Protein AF-A0A3M8HIN4-F1 (afdb_monomer_lite)

Organism: NCBI:txid1368476

InterPro domains:
  IPR036514 SGNH hydrolase superfamily [G3DSA:3.40.50.1110] (70-138)
  IPR036514 SGNH hydrolase superfamily [G3DSA:3.40.50.1110] (205-342)

Radius of gyration: 33.62 Å; chains: 1; bounding box: 57×133×56 Å

pLDDT: mean 93.71, std 9.11, range [48.81, 98.88]

Foldseek 3Di:
DDDPPVVVVVVVVVVVVVVVVVVVVVVVVVVVVVVVVVVVVVVVVVVLVVVLVVLVVVLVVCCQQQQVAEEEFEEVLLVFPQAPPFFLLVLLLVCCVVQFNNNHYRHRLYYYLWALLQSLCLLPLQHKWWAKDKQAQDQDKDWIDIAGLVGFRGDAPPGHHSWAPQKDWPNFTWDKDWDDDPDDDIIIITGTPDGDHMGIHHGGTGIGTRSNPVCLEHAYEYEHAPNHRDDDLVVSLSSVCSSQVPDRDDPGYAYEDAQADFCVVCVVSVVVQCVSNPLRYDDLLQCQLPCLCVLLVHDADPQSVVCSVRSHHRCVQASDNGGGYSSVSSSSSVVVNVSCVVVCSRVVSSVSVVVSVVD

Structure (mmCIF, N/CA/C/O backbone):
data_AF-A0A3M8HIN4-F1
#
_entry.id   AF-A0A3M8HIN4-F1
#
loop_
_atom_site.group_PDB
_atom_site.id
_atom_site.type_symbol
_atom_site.label_atom_id
_atom_site.label_alt_id
_atom_site.label_comp_id
_atom_site.label_asym_id
_atom_site.label_entity_id
_atom_site.label_seq_id
_atom_site.pdbx_PDB_ins_code
_atom_site.Cartn_x
_atom_site.Cartn_y
_atom_site.Cartn_z
_atom_site.occupancy
_atom_site.B_iso_or_equiv
_atom_site.auth_seq_id
_atom_site.auth_comp_id
_atom_site.auth_asym_id
_atom_site.auth_atom_id
_atom_site.pdbx_PDB_model_num
ATOM 1 N N . MET A 1 1 ? 27.580 -110.211 1.221 1.00 48.81 1 MET A N 1
ATOM 2 C CA . MET A 1 1 ? 27.539 -109.046 2.135 1.00 48.81 1 MET A CA 1
ATOM 3 C C . MET A 1 1 ? 26.202 -108.323 1.992 1.00 48.81 1 MET A C 1
ATOM 5 O O . MET A 1 1 ? 26.030 -107.497 1.110 1.00 48.81 1 MET A O 1
ATOM 9 N N . LYS A 1 2 ? 25.223 -108.702 2.824 1.00 54.78 2 LYS A N 1
ATOM 10 C CA . LYS A 1 2 ? 24.000 -107.922 3.078 1.00 54.78 2 LYS A CA 1
ATOM 11 C C . LYS A 1 2 ? 24.405 -106.609 3.761 1.00 54.78 2 LYS A C 1
ATOM 13 O O . LYS A 1 2 ? 25.239 -106.708 4.659 1.00 54.78 2 LYS A O 1
ATOM 18 N N . LYS A 1 3 ? 23.804 -105.464 3.381 1.00 50.28 3 LYS A N 1
ATOM 19 C CA . LYS A 1 3 ? 23.378 -104.353 4.286 1.00 50.28 3 LYS A CA 1
ATOM 20 C C . LYS A 1 3 ? 23.016 -102.997 3.630 1.00 50.28 3 LYS A C 1
ATOM 22 O O . LYS A 1 3 ? 22.748 -102.073 4.382 1.00 50.28 3 LYS A O 1
ATOM 27 N N . TYR A 1 4 ? 22.921 -102.836 2.302 1.00 52.97 4 TYR A N 1
ATOM 28 C CA . TYR A 1 4 ? 22.731 -101.481 1.730 1.00 52.97 4 TYR A CA 1
ATOM 29 C C . TYR A 1 4 ? 21.365 -101.072 1.115 1.00 52.97 4 TYR A C 1
ATOM 31 O O . TYR A 1 4 ? 21.119 -99.871 1.121 1.00 52.97 4 TYR A O 1
ATOM 39 N N . PRO A 1 5 ? 20.415 -101.926 0.662 1.00 57.03 5 PRO A N 1
ATOM 40 C CA . PRO A 1 5 ? 19.193 -101.408 0.010 1.00 57.03 5 PRO A CA 1
ATOM 41 C C . PRO A 1 5 ? 18.239 -100.698 0.987 1.00 57.03 5 PRO A C 1
ATOM 43 O O . PRO A 1 5 ? 17.672 -99.659 0.663 1.00 57.03 5 PRO A O 1
ATOM 46 N N . PHE A 1 6 ? 18.132 -101.200 2.222 1.00 59.81 6 PHE A N 1
ATOM 47 C CA . PHE A 1 6 ? 17.375 -100.547 3.297 1.00 59.81 6 PHE A CA 1
ATOM 48 C C . PHE A 1 6 ? 18.057 -99.255 3.779 1.00 59.81 6 PHE A C 1
ATOM 50 O O . PHE A 1 6 ? 17.391 -98.325 4.224 1.00 59.81 6 PHE A O 1
ATOM 57 N N . LEU A 1 7 ? 19.389 -99.182 3.671 1.00 62.88 7 LEU A N 1
ATOM 58 C CA . LEU A 1 7 ? 20.159 -97.985 4.004 1.00 62.88 7 LEU A CA 1
ATOM 59 C C . LEU A 1 7 ? 19.916 -96.880 2.965 1.00 62.88 7 LEU A C 1
ATOM 61 O O . LEU A 1 7 ? 19.680 -95.741 3.343 1.00 62.88 7 LEU A O 1
ATOM 65 N N . VAL A 1 8 ? 19.904 -97.230 1.672 1.00 71.06 8 VAL A N 1
ATOM 66 C CA . VAL A 1 8 ? 19.649 -96.296 0.561 1.00 71.06 8 VAL A CA 1
ATOM 67 C C . VAL A 1 8 ? 18.217 -95.754 0.600 1.00 71.06 8 VAL A C 1
ATOM 69 O O . VAL A 1 8 ? 18.029 -94.551 0.455 1.00 71.06 8 VAL A O 1
ATOM 72 N N . LEU A 1 9 ? 17.211 -96.598 0.863 1.00 72.25 9 LEU A N 1
ATOM 73 C CA . LEU A 1 9 ? 15.818 -96.148 0.987 1.00 72.25 9 LEU A CA 1
ATOM 74 C C . LEU A 1 9 ? 15.610 -95.223 2.197 1.00 72.25 9 LEU A C 1
ATOM 76 O O . LEU A 1 9 ? 14.963 -94.189 2.067 1.00 72.25 9 LEU A O 1
ATOM 80 N N . ASN A 1 10 ? 16.199 -95.546 3.354 1.00 76.88 10 ASN A N 1
ATOM 81 C CA . ASN A 1 10 ? 16.160 -94.653 4.516 1.00 76.88 10 ASN A CA 1
ATOM 82 C C . ASN A 1 10 ? 16.888 -93.330 4.247 1.00 76.88 10 ASN A C 1
ATOM 84 O O . ASN A 1 10 ? 16.420 -92.288 4.692 1.00 76.88 10 ASN A O 1
ATOM 88 N N . LEU A 1 11 ? 17.987 -93.349 3.485 1.00 78.19 11 LEU A N 1
ATOM 89 C CA . LEU A 1 11 ? 18.690 -92.133 3.073 1.00 78.19 11 LEU A CA 1
ATOM 90 C C . LEU A 1 11 ? 17.819 -91.265 2.147 1.00 78.19 11 LEU A C 1
ATOM 92 O O . LEU A 1 11 ? 17.792 -90.046 2.294 1.00 78.19 11 LEU A O 1
ATOM 96 N N . LEU A 1 12 ? 17.072 -91.881 1.225 1.00 79.00 12 LEU A N 1
ATOM 97 C CA . LEU A 1 12 ? 16.141 -91.190 0.323 1.00 79.00 12 LEU A CA 1
ATOM 98 C C . LEU A 1 12 ? 14.942 -90.586 1.068 1.00 79.00 12 LEU A C 1
ATOM 100 O O . LEU A 1 12 ? 14.550 -89.455 0.798 1.00 79.00 12 LEU A O 1
ATOM 104 N N . ILE A 1 13 ? 14.385 -91.302 2.044 1.00 82.31 13 ILE A N 1
ATOM 105 C CA . ILE A 1 13 ? 13.302 -90.772 2.885 1.00 82.31 13 ILE A CA 1
ATOM 106 C C . ILE A 1 13 ? 13.826 -89.635 3.767 1.00 82.31 13 ILE A C 1
ATOM 108 O O . ILE A 1 13 ? 13.195 -88.586 3.851 1.00 82.31 13 ILE A O 1
ATOM 112 N N . LEU A 1 14 ? 15.003 -89.804 4.377 1.00 83.00 14 LEU A N 1
ATOM 113 C CA . LEU A 1 14 ? 15.617 -88.775 5.213 1.00 83.00 14 LEU A CA 1
ATOM 114 C C . LEU A 1 14 ? 15.919 -87.506 4.410 1.00 83.00 14 LEU A C 1
ATOM 116 O O . LEU A 1 14 ? 15.653 -86.411 4.890 1.00 83.00 14 LEU A O 1
ATOM 120 N N . THR A 1 15 ? 16.431 -87.647 3.185 1.00 82.75 15 THR A N 1
ATOM 121 C CA . THR A 1 15 ? 16.686 -86.507 2.291 1.00 82.75 15 THR A CA 1
ATOM 122 C C . THR A 1 15 ? 15.395 -85.815 1.865 1.00 82.75 15 THR A C 1
ATOM 124 O O . THR A 1 15 ? 15.347 -84.590 1.907 1.00 82.75 15 THR A O 1
ATOM 127 N N . LEU A 1 16 ? 14.328 -86.556 1.546 1.00 84.44 16 LEU A N 1
ATOM 128 C CA . LEU A 1 16 ? 13.020 -85.972 1.232 1.00 84.44 16 LEU A CA 1
ATOM 129 C C . LEU A 1 16 ? 12.435 -85.190 2.419 1.00 84.44 16 LEU A C 1
ATOM 131 O O . LEU A 1 16 ? 11.988 -84.059 2.247 1.00 84.44 16 LEU A O 1
ATOM 135 N N . VAL A 1 17 ? 12.487 -85.763 3.626 1.00 84.81 17 VAL A N 1
ATOM 136 C CA . VAL A 1 17 ? 12.064 -85.079 4.859 1.00 84.81 17 VAL A CA 1
ATOM 137 C C . VAL A 1 17 ? 12.906 -83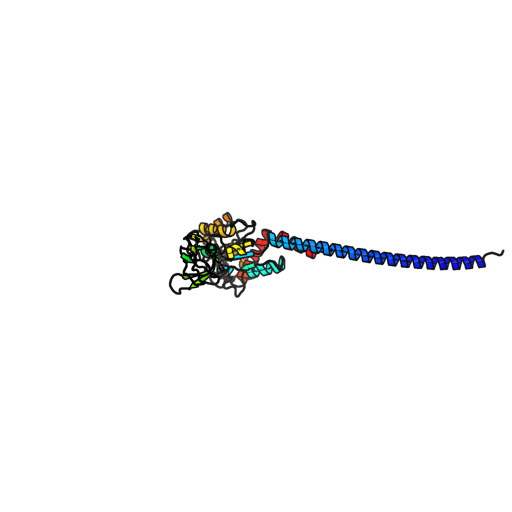.822 5.092 1.00 84.81 17 VAL A C 1
ATOM 139 O O . VAL A 1 17 ? 12.356 -82.777 5.431 1.00 84.81 17 VAL A O 1
ATOM 142 N N . LEU A 1 18 ? 14.220 -83.884 4.848 1.00 86.75 18 LEU A N 1
ATOM 143 C CA . LEU A 1 18 ? 15.104 -82.723 4.963 1.00 86.75 18 LEU A CA 1
ATOM 144 C C . LEU A 1 18 ? 14.703 -81.604 3.993 1.00 86.75 18 LEU A C 1
ATOM 146 O O . LEU A 1 18 ? 14.665 -80.445 4.386 1.00 86.75 18 LEU A O 1
ATOM 150 N N . VAL A 1 19 ? 14.387 -81.943 2.740 1.00 84.62 19 VAL A N 1
ATOM 151 C CA . VAL A 1 19 ? 13.970 -80.973 1.716 1.00 84.62 19 VAL A CA 1
ATOM 152 C C . VAL A 1 19 ? 12.656 -80.290 2.101 1.00 84.62 19 VAL A C 1
ATOM 154 O O . VAL A 1 19 ? 12.559 -79.072 1.971 1.00 84.62 19 VAL A O 1
ATOM 157 N N . ILE A 1 20 ? 11.677 -81.037 2.623 1.00 85.31 20 ILE A N 1
ATOM 158 C CA . ILE A 1 20 ? 10.400 -80.472 3.091 1.00 85.31 20 ILE A CA 1
ATOM 159 C C . ILE A 1 20 ? 10.636 -79.516 4.267 1.00 85.31 20 ILE A C 1
ATOM 161 O O . ILE A 1 20 ? 10.192 -78.372 4.214 1.00 85.31 20 ILE A O 1
ATOM 165 N N . LEU A 1 21 ? 11.408 -79.935 5.277 1.00 84.50 21 LEU A N 1
ATOM 166 C CA . LEU A 1 21 ? 11.734 -79.091 6.434 1.00 84.50 21 LEU A CA 1
ATOM 167 C C . LEU A 1 21 ? 12.506 -77.823 6.033 1.00 84.50 21 LEU A C 1
ATOM 169 O O . LEU A 1 21 ? 12.277 -76.753 6.595 1.00 84.50 21 LEU A O 1
ATOM 173 N N . LEU A 1 22 ? 13.412 -77.920 5.054 1.00 83.81 22 LEU A N 1
ATOM 174 C CA . LEU A 1 22 ? 14.125 -76.763 4.508 1.00 83.81 22 LEU A CA 1
ATOM 175 C C . LEU A 1 22 ? 13.186 -75.825 3.734 1.00 83.81 22 LEU A C 1
ATOM 177 O O . LEU A 1 22 ? 13.317 -74.610 3.870 1.00 83.81 22 LEU A O 1
ATOM 181 N N . GLY A 1 23 ? 12.232 -76.368 2.971 1.00 82.25 23 GLY A N 1
ATOM 182 C CA . GLY A 1 23 ? 11.217 -75.600 2.246 1.00 82.25 23 GLY A CA 1
ATOM 183 C C . GLY A 1 23 ? 10.249 -74.854 3.170 1.00 82.25 23 GLY A C 1
ATOM 184 O O . GLY A 1 23 ? 10.022 -73.662 2.979 1.00 82.25 23 GLY A O 1
ATOM 185 N N . GLU A 1 24 ? 9.740 -75.512 4.215 1.00 84.75 24 GLU A N 1
ATOM 186 C CA . GLU A 1 24 ? 8.881 -74.885 5.233 1.00 84.75 24 GLU A CA 1
ATOM 187 C C . GLU A 1 24 ? 9.628 -73.794 6.014 1.00 84.75 24 GLU A C 1
ATOM 189 O O . GLU A 1 24 ? 9.100 -72.702 6.233 1.00 84.75 24 GLU A O 1
ATOM 194 N N . ASN A 1 25 ? 10.887 -74.048 6.390 1.00 86.44 25 ASN A N 1
ATOM 195 C CA . ASN A 1 25 ? 11.736 -73.058 7.056 1.00 86.44 25 ASN A CA 1
ATOM 196 C C . ASN A 1 25 ? 12.038 -71.859 6.138 1.00 86.44 25 ASN A C 1
ATOM 198 O O . ASN A 1 25 ? 12.049 -70.722 6.604 1.00 86.44 25 ASN A O 1
ATOM 202 N N . HIS A 1 26 ? 12.237 -72.084 4.834 1.00 86.00 26 HIS A N 1
ATOM 203 C CA . HIS A 1 26 ? 12.389 -71.006 3.853 1.00 86.00 26 HIS A CA 1
ATOM 204 C C . HIS A 1 26 ? 11.117 -70.157 3.740 1.00 86.00 26 HIS A C 1
ATOM 206 O O . HIS A 1 26 ? 11.194 -68.940 3.877 1.00 86.00 26 HIS A O 1
ATOM 212 N N . GLN A 1 27 ? 9.948 -70.781 3.552 1.00 84.50 27 GLN A N 1
ATOM 213 C CA . GLN A 1 27 ? 8.666 -70.068 3.468 1.00 84.50 27 GLN A CA 1
ATOM 214 C C . GLN A 1 27 ? 8.365 -69.262 4.735 1.00 84.50 27 GLN A C 1
ATOM 216 O O . GLN A 1 27 ? 7.892 -68.130 4.653 1.00 84.50 27 GLN A O 1
ATOM 221 N N . LYS A 1 28 ? 8.668 -69.821 5.914 1.00 88.69 28 LYS A N 1
ATOM 222 C CA . LYS A 1 28 ? 8.515 -69.111 7.186 1.00 88.69 28 LYS A CA 1
ATOM 223 C C . LYS A 1 28 ? 9.408 -67.867 7.250 1.00 88.69 28 LYS A C 1
ATOM 225 O O . LYS A 1 28 ? 8.905 -66.795 7.567 1.00 88.69 28 LYS A O 1
ATOM 230 N N . ARG A 1 29 ? 10.692 -67.991 6.892 1.00 88.12 29 ARG A N 1
ATOM 231 C CA . ARG A 1 29 ? 11.638 -66.858 6.854 1.00 88.12 29 ARG A CA 1
ATOM 232 C C . ARG A 1 29 ? 11.232 -65.785 5.847 1.00 88.12 29 ARG A C 1
ATOM 234 O O . ARG A 1 29 ? 11.382 -64.605 6.126 1.00 88.12 29 ARG A O 1
ATOM 241 N N . GLU A 1 30 ? 10.722 -66.184 4.685 1.00 88.38 30 GLU A N 1
ATOM 242 C CA . GLU A 1 30 ? 10.236 -65.257 3.658 1.00 88.38 30 GLU A CA 1
ATOM 243 C C . GLU A 1 30 ? 9.001 -64.483 4.139 1.00 88.38 30 GLU A C 1
ATOM 245 O O . GLU A 1 30 ? 8.904 -63.273 3.938 1.00 88.38 30 GLU A O 1
ATOM 250 N N . LYS A 1 31 ? 8.081 -65.159 4.837 1.00 88.56 31 LYS A N 1
ATOM 251 C CA . LYS A 1 31 ? 6.924 -64.514 5.461 1.00 88.56 31 LYS A CA 1
ATOM 252 C C . LYS A 1 31 ? 7.341 -63.517 6.548 1.00 88.56 31 LYS A C 1
ATOM 254 O O . LYS A 1 31 ? 6.862 -62.390 6.521 1.00 88.56 31 LYS A O 1
ATOM 259 N N . GLU A 1 32 ? 8.244 -63.910 7.448 1.00 91.25 32 GLU A N 1
ATOM 260 C CA . GLU A 1 32 ? 8.794 -63.030 8.494 1.00 91.25 32 GLU A CA 1
ATOM 261 C C . GLU A 1 32 ? 9.490 -61.801 7.880 1.00 91.25 32 GLU A C 1
ATOM 263 O O . GLU A 1 32 ? 9.202 -60.675 8.271 1.00 91.25 32 GLU A O 1
ATOM 268 N N . ALA A 1 33 ? 10.309 -61.984 6.837 1.00 88.19 33 ALA A N 1
ATOM 269 C CA . ALA A 1 33 ? 10.971 -60.877 6.143 1.00 88.19 33 ALA A CA 1
ATOM 270 C C . ALA A 1 33 ? 9.983 -59.905 5.465 1.00 88.19 33 ALA A C 1
ATOM 272 O O . ALA A 1 33 ? 10.207 -58.693 5.462 1.00 88.19 33 ALA A O 1
ATOM 273 N N . ASN A 1 34 ? 8.884 -60.417 4.901 1.00 90.25 34 ASN A N 1
ATOM 274 C CA . ASN A 1 34 ? 7.829 -59.588 4.312 1.00 90.25 34 ASN A CA 1
ATOM 275 C C . ASN A 1 34 ? 7.029 -58.817 5.378 1.00 90.25 34 ASN A C 1
ATOM 277 O O . ASN A 1 34 ? 6.670 -57.661 5.150 1.00 90.25 34 ASN A O 1
ATOM 281 N N . GLU A 1 35 ? 6.762 -59.431 6.534 1.00 92.06 35 GLU A N 1
ATOM 282 C CA . GLU A 1 35 ? 6.122 -58.768 7.678 1.00 92.06 35 GLU A CA 1
ATOM 283 C C . GLU A 1 35 ? 7.022 -57.662 8.251 1.00 92.06 35 GLU A C 1
ATOM 285 O O . GLU A 1 35 ? 6.560 -56.532 8.421 1.00 92.06 35 GLU A O 1
ATOM 290 N N . ASP A 1 36 ? 8.317 -57.931 8.441 1.00 91.38 36 ASP A N 1
ATOM 291 C CA . ASP A 1 36 ? 9.303 -56.939 8.889 1.00 91.38 36 ASP A CA 1
ATOM 292 C C . ASP A 1 36 ? 9.410 -55.758 7.913 1.00 91.38 36 ASP A C 1
ATOM 294 O O . ASP A 1 36 ? 9.444 -54.593 8.326 1.00 91.38 36 ASP A O 1
ATOM 298 N N . LEU A 1 37 ? 9.406 -56.032 6.602 1.00 92.31 37 LEU A N 1
ATOM 299 C CA . LEU A 1 37 ? 9.400 -54.990 5.577 1.00 92.31 37 LEU A CA 1
ATOM 300 C C . LEU A 1 37 ? 8.140 -54.118 5.678 1.00 92.31 37 LEU A C 1
ATOM 302 O O . LEU A 1 37 ? 8.256 -52.888 5.653 1.00 92.31 37 LEU A O 1
ATOM 306 N N . ALA A 1 38 ? 6.960 -54.729 5.837 1.00 89.00 38 ALA A N 1
ATOM 307 C CA . ALA A 1 38 ? 5.691 -54.018 5.979 1.00 89.00 38 ALA A CA 1
ATOM 308 C C . ALA A 1 38 ? 5.648 -53.152 7.250 1.00 89.00 38 ALA A C 1
ATOM 310 O O . ALA A 1 38 ? 5.253 -51.987 7.185 1.00 89.00 38 ALA A O 1
ATOM 311 N N . VAL A 1 39 ? 6.121 -53.673 8.386 1.00 91.00 39 VAL A N 1
ATOM 312 C CA . VAL A 1 39 ? 6.248 -52.906 9.636 1.00 91.00 39 VAL A CA 1
ATOM 313 C C . VAL A 1 39 ? 7.216 -51.737 9.456 1.00 91.00 39 VAL A C 1
ATOM 315 O O . VAL A 1 39 ? 6.886 -50.613 9.833 1.00 91.00 39 VAL A O 1
ATOM 318 N N . SER A 1 40 ? 8.373 -51.951 8.817 1.00 91.12 40 SER A N 1
ATOM 319 C CA . SER A 1 40 ? 9.339 -50.873 8.557 1.00 91.12 40 SER A CA 1
ATOM 320 C C . SER A 1 40 ? 8.754 -49.762 7.680 1.00 91.12 40 SER A C 1
ATOM 322 O O . SER A 1 40 ? 9.048 -48.587 7.894 1.00 91.12 40 SER A O 1
ATOM 324 N N . TYR A 1 41 ? 7.907 -50.124 6.711 1.00 90.25 41 TYR A N 1
ATOM 325 C CA . TYR A 1 41 ? 7.230 -49.170 5.843 1.00 90.25 41 TYR A CA 1
ATOM 326 C C . TYR A 1 41 ? 6.221 -48.328 6.630 1.00 90.25 41 TYR A C 1
ATOM 328 O O . TYR A 1 41 ? 6.235 -47.106 6.506 1.00 90.25 41 TYR A O 1
ATOM 336 N N . ILE A 1 42 ? 5.412 -48.962 7.487 1.00 90.25 42 ILE A N 1
ATOM 337 C CA . ILE A 1 42 ? 4.428 -48.281 8.344 1.00 90.25 42 ILE A CA 1
ATOM 338 C C . ILE A 1 42 ? 5.113 -47.332 9.337 1.00 90.25 42 ILE A C 1
ATOM 340 O O . ILE A 1 42 ? 4.672 -46.198 9.521 1.00 90.25 42 ILE A O 1
ATOM 344 N N . LEU A 1 43 ? 6.205 -47.766 9.972 1.00 91.19 43 LEU A N 1
ATOM 345 C CA . LEU A 1 43 ? 6.957 -46.916 10.898 1.00 91.19 43 LEU A CA 1
ATOM 346 C C . LEU A 1 43 ? 7.521 -45.686 10.180 1.00 91.19 43 LEU A C 1
ATOM 348 O O . LEU A 1 43 ? 7.285 -44.566 10.624 1.00 91.19 43 LEU A O 1
ATOM 352 N N . LYS A 1 44 ? 8.153 -45.876 9.014 1.00 91.12 44 LYS A N 1
ATOM 353 C CA . LYS A 1 44 ? 8.652 -44.764 8.189 1.00 91.12 44 LYS A CA 1
ATOM 354 C C . LYS A 1 44 ? 7.536 -43.830 7.723 1.00 91.12 44 LYS A C 1
ATOM 356 O O . LYS A 1 44 ? 7.745 -42.620 7.686 1.00 91.12 44 LYS A O 1
ATOM 361 N N . SER A 1 45 ? 6.359 -44.353 7.365 1.00 89.81 45 SER A N 1
ATOM 362 C CA . SER A 1 45 ? 5.223 -43.502 6.992 1.00 89.81 45 SER A CA 1
ATOM 363 C C . SER A 1 45 ? 4.706 -42.689 8.177 1.00 89.81 45 SER A C 1
ATOM 365 O O . SER A 1 45 ? 4.425 -41.507 8.013 1.00 89.81 45 SER A O 1
ATOM 367 N N . ASN A 1 46 ? 4.646 -43.279 9.374 1.00 93.38 46 ASN A N 1
ATOM 368 C CA . ASN A 1 46 ? 4.221 -42.570 10.582 1.00 93.38 46 ASN A CA 1
ATOM 369 C C . ASN A 1 46 ? 5.218 -41.468 10.971 1.00 93.38 46 ASN A C 1
ATOM 371 O O . ASN A 1 46 ? 4.804 -40.347 11.252 1.00 93.38 46 ASN A O 1
ATOM 375 N N . GLU A 1 47 ? 6.523 -41.755 10.915 1.00 93.19 47 GLU A N 1
ATOM 376 C CA . GLU A 1 47 ? 7.582 -40.762 11.149 1.00 93.19 47 GLU A CA 1
ATOM 377 C C . GLU A 1 47 ? 7.498 -39.594 10.151 1.00 93.19 47 GLU A C 1
ATOM 379 O O . GLU A 1 47 ? 7.649 -38.429 10.529 1.00 93.19 47 GLU A O 1
ATOM 384 N N . ARG A 1 48 ? 7.215 -39.892 8.874 1.00 92.00 48 ARG A N 1
ATOM 385 C CA . ARG A 1 48 ? 7.028 -38.883 7.820 1.00 92.00 48 ARG A CA 1
ATOM 386 C C . ARG A 1 48 ? 5.832 -37.973 8.114 1.00 92.00 48 ARG A C 1
ATOM 388 O O . ARG A 1 48 ? 5.966 -36.754 8.018 1.00 92.00 48 ARG A O 1
ATOM 395 N N . GLU A 1 49 ? 4.693 -38.545 8.501 1.00 94.38 49 GLU A N 1
ATOM 396 C CA . GLU A 1 49 ? 3.481 -37.783 8.837 1.00 94.38 49 GLU A CA 1
ATOM 397 C C . GLU A 1 49 ? 3.642 -36.944 10.113 1.00 94.38 49 GLU A C 1
ATOM 399 O O . GLU A 1 49 ? 3.208 -35.788 10.158 1.00 94.38 49 GLU A O 1
ATOM 404 N N . GLU A 1 50 ? 4.324 -37.465 11.136 1.00 95.19 50 GLU A N 1
ATOM 405 C CA . GLU A 1 50 ? 4.626 -36.706 12.354 1.00 95.19 50 GLU A CA 1
ATOM 406 C C . GLU A 1 50 ? 5.538 -35.510 12.046 1.00 95.19 50 GLU A C 1
ATOM 408 O O . GLU A 1 50 ? 5.251 -34.377 12.450 1.00 95.19 50 GLU A O 1
ATOM 413 N N . LYS A 1 51 ? 6.600 -35.735 11.257 1.00 95.44 51 LYS A N 1
ATOM 414 C CA . LYS A 1 51 ? 7.503 -34.668 10.809 1.00 95.44 51 LYS A CA 1
ATOM 415 C C . LYS A 1 51 ? 6.749 -33.604 10.009 1.00 95.44 51 LYS A C 1
ATOM 417 O O . LYS A 1 51 ? 6.914 -32.416 10.284 1.00 95.44 51 LYS A O 1
ATOM 422 N N . LYS A 1 52 ? 5.898 -34.018 9.063 1.00 96.50 52 LYS A N 1
ATOM 423 C CA . LYS A 1 52 ? 5.068 -33.113 8.256 1.00 96.50 52 LYS A CA 1
ATOM 424 C C . LYS A 1 52 ? 4.146 -32.266 9.129 1.00 96.50 52 LYS A C 1
ATOM 426 O O . LYS A 1 52 ? 4.104 -31.052 8.970 1.00 96.50 52 LYS A O 1
ATOM 431 N N . THR A 1 53 ? 3.461 -32.888 10.087 1.00 97.12 53 THR A N 1
ATOM 432 C CA . THR A 1 53 ? 2.545 -32.202 11.012 1.00 97.12 53 THR A CA 1
ATOM 433 C C . THR A 1 53 ? 3.273 -31.151 11.848 1.00 97.12 53 THR A C 1
ATOM 435 O O . THR A 1 53 ? 2.804 -30.020 11.981 1.00 97.12 53 THR A O 1
ATOM 438 N N . LYS A 1 54 ? 4.451 -31.493 12.383 1.00 97.19 54 LYS A N 1
ATOM 439 C CA . LYS A 1 54 ? 5.274 -30.551 13.150 1.00 97.19 54 LYS A CA 1
ATOM 440 C C . LYS A 1 54 ? 5.721 -29.362 12.300 1.00 97.19 54 LYS A C 1
ATOM 442 O O . LYS A 1 54 ? 5.711 -28.234 12.788 1.00 97.19 54 LYS A O 1
ATOM 447 N N . LEU A 1 55 ? 6.104 -29.616 11.052 1.00 97.06 55 LEU A N 1
ATOM 448 C CA . LEU A 1 55 ? 6.607 -28.586 10.152 1.00 97.06 55 LEU A CA 1
ATOM 449 C C . LEU A 1 55 ? 5.494 -27.655 9.650 1.00 97.06 55 LEU A C 1
ATOM 451 O O . LEU A 1 55 ? 5.712 -26.453 9.583 1.00 97.06 55 LEU A O 1
ATOM 455 N N . LEU A 1 56 ? 4.288 -28.178 9.396 1.00 96.94 56 LEU A N 1
ATOM 456 C CA . LEU A 1 56 ? 3.106 -27.359 9.095 1.00 96.94 56 LEU A CA 1
ATOM 457 C C . LEU A 1 56 ? 2.765 -26.413 10.250 1.00 96.94 56 LEU A C 1
ATOM 459 O O . LEU A 1 56 ? 2.567 -25.225 10.028 1.00 96.94 56 LEU A O 1
ATOM 463 N N . LYS A 1 57 ? 2.783 -26.913 11.490 1.00 97.50 57 LYS A N 1
ATOM 464 C CA . LYS A 1 57 ? 2.545 -26.074 12.672 1.00 97.50 57 LYS A CA 1
ATOM 465 C C . LYS A 1 57 ? 3.607 -24.982 12.835 1.00 97.50 57 LYS A C 1
ATOM 467 O O . LYS A 1 57 ? 3.280 -23.861 13.212 1.00 97.50 57 LYS A O 1
ATOM 472 N N . LEU A 1 58 ? 4.873 -25.311 12.569 1.00 97.69 58 LEU A N 1
ATOM 473 C CA . LEU A 1 58 ? 5.955 -24.328 12.598 1.00 97.69 58 LEU A CA 1
ATOM 474 C C . LEU A 1 58 ? 5.776 -23.276 11.497 1.00 97.69 58 LEU A C 1
ATOM 476 O O . LEU A 1 58 ? 5.935 -22.095 11.769 1.00 97.69 58 LEU A O 1
ATOM 480 N N . LEU A 1 59 ? 5.384 -23.690 10.289 1.00 97.44 59 LEU A N 1
ATOM 481 C CA . LEU A 1 59 ? 5.090 -22.783 9.182 1.00 97.44 59 LEU A CA 1
ATOM 482 C C . LEU A 1 59 ? 3.958 -21.807 9.521 1.00 97.44 59 LEU A C 1
ATOM 484 O O . LEU A 1 59 ? 4.118 -20.611 9.303 1.00 97.44 59 LEU A O 1
ATOM 488 N N . GLU A 1 60 ? 2.845 -22.294 10.075 1.00 96.25 60 GLU A N 1
ATOM 489 C CA . GLU A 1 60 ? 1.729 -21.444 10.515 1.00 96.25 60 GLU A CA 1
ATOM 490 C C . GLU A 1 60 ? 2.190 -20.393 11.535 1.00 96.25 60 GLU A C 1
ATOM 492 O O . GLU A 1 60 ? 1.890 -19.210 11.378 1.00 96.25 60 GLU A O 1
ATOM 497 N N . GLN A 1 61 ? 2.981 -20.808 12.530 1.00 95.62 61 GLN A N 1
ATOM 498 C CA . GLN A 1 61 ? 3.527 -19.904 13.543 1.00 95.62 61 GLN A CA 1
ATOM 499 C C . GLN A 1 61 ? 4.490 -18.869 12.937 1.00 95.62 61 GLN A C 1
ATOM 501 O O . GLN A 1 61 ? 4.369 -17.679 13.217 1.00 95.62 61 GLN A O 1
ATOM 506 N N . THR A 1 62 ? 5.415 -19.295 12.073 1.00 95.06 62 THR A N 1
ATOM 507 C CA . THR A 1 62 ? 6.360 -18.394 11.396 1.00 95.06 62 THR A CA 1
ATOM 508 C C . THR A 1 62 ? 5.638 -17.380 10.509 1.00 95.06 62 THR A C 1
ATOM 510 O O . THR A 1 62 ? 6.021 -16.213 10.484 1.00 95.06 62 THR A O 1
ATOM 513 N N . ILE A 1 63 ? 4.573 -17.784 9.809 1.00 94.75 63 ILE A N 1
ATOM 514 C CA . ILE A 1 63 ? 3.747 -16.849 9.037 1.00 94.75 63 ILE A CA 1
ATOM 515 C C . ILE A 1 63 ? 3.103 -15.823 9.974 1.00 94.75 63 ILE A C 1
ATOM 517 O O . ILE A 1 63 ? 3.197 -14.634 9.701 1.00 94.75 63 ILE A O 1
ATOM 521 N N . GLU A 1 64 ? 2.487 -16.239 11.082 1.00 92.44 64 GLU A N 1
ATOM 522 C CA . GLU A 1 64 ? 1.823 -15.309 12.005 1.00 92.44 64 GLU A CA 1
ATOM 523 C C . GLU A 1 64 ? 2.789 -14.285 12.634 1.00 92.44 64 GLU A C 1
ATOM 525 O O . GLU A 1 64 ? 2.430 -13.114 12.794 1.00 92.44 64 GLU A O 1
ATOM 530 N N . GLU A 1 65 ? 4.010 -14.712 12.964 1.00 89.81 65 GLU A N 1
ATOM 531 C CA . GLU A 1 65 ? 5.008 -13.895 13.666 1.00 89.81 65 GLU A CA 1
ATOM 532 C C . GLU A 1 65 ? 5.839 -13.000 12.727 1.00 89.81 65 GLU A C 1
ATOM 534 O O . GLU A 1 65 ? 6.114 -11.841 13.055 1.00 89.81 65 GLU A O 1
ATOM 539 N N . GLU A 1 66 ? 6.228 -13.503 11.552 1.00 90.81 66 GLU A N 1
ATOM 540 C CA . GLU A 1 66 ? 7.206 -12.832 10.681 1.00 90.81 66 GLU A CA 1
ATOM 541 C C . GLU A 1 66 ? 6.596 -12.265 9.393 1.00 90.81 66 GLU A C 1
ATOM 543 O O . GLU A 1 66 ? 7.053 -11.228 8.902 1.00 90.81 66 GLU A O 1
ATOM 548 N N . LEU A 1 67 ? 5.556 -12.910 8.849 1.00 93.62 67 LEU A N 1
ATOM 549 C CA . LEU A 1 67 ? 4.955 -12.553 7.559 1.00 93.62 67 LEU A CA 1
ATOM 550 C C . LEU A 1 67 ? 3.420 -12.736 7.538 1.00 93.62 67 LEU A C 1
ATOM 552 O O . LEU A 1 67 ? 2.885 -13.413 6.657 1.00 93.62 67 LEU A O 1
ATOM 556 N N . PRO A 1 68 ? 2.666 -12.108 8.462 1.00 92.69 68 PRO A N 1
ATOM 557 C CA . PRO A 1 68 ? 1.215 -12.315 8.560 1.00 92.69 68 PRO A CA 1
ATOM 558 C C . PRO A 1 68 ? 0.443 -11.684 7.392 1.00 92.69 68 PRO A C 1
ATOM 560 O O . PRO A 1 68 ? -0.753 -11.918 7.214 1.00 92.69 68 PRO A O 1
ATOM 563 N N . GLY A 1 69 ? 1.120 -10.841 6.615 1.00 95.75 69 GLY A N 1
ATOM 564 C CA . GLY A 1 69 ? 0.601 -10.177 5.436 1.00 95.75 69 GLY A CA 1
ATOM 565 C C . GLY A 1 69 ? 1.393 -8.920 5.104 1.00 95.75 69 GLY A C 1
ATOM 566 O O . GLY A 1 69 ? 2.267 -8.478 5.851 1.00 95.75 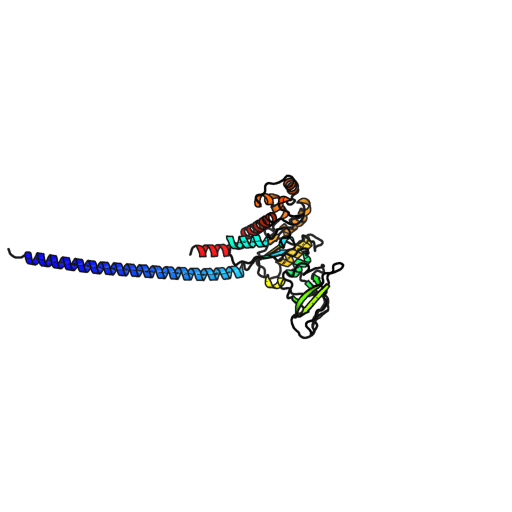69 GLY A O 1
ATOM 567 N N . VAL A 1 70 ? 1.052 -8.323 3.970 1.00 97.00 70 VAL A N 1
ATOM 568 C CA . VAL A 1 70 ? 1.620 -7.073 3.468 1.00 97.00 70 VAL A CA 1
ATOM 569 C C . VAL A 1 70 ? 0.492 -6.065 3.306 1.00 97.00 70 VAL A C 1
ATOM 571 O O . VAL A 1 70 ? -0.577 -6.389 2.787 1.00 97.00 70 VAL A O 1
ATOM 574 N N . VAL A 1 71 ? 0.711 -4.820 3.720 1.00 96.94 71 VAL A N 1
ATOM 575 C CA . VAL A 1 71 ? -0.253 -3.733 3.522 1.00 96.94 71 VAL A CA 1
ATOM 576 C C . VAL A 1 71 ? 0.380 -2.600 2.726 1.00 96.94 71 VAL A C 1
ATOM 578 O O . VAL A 1 71 ? 1.395 -2.031 3.108 1.00 96.94 71 VAL A O 1
ATOM 581 N N . SER A 1 72 ? -0.223 -2.266 1.590 1.00 98.25 72 SER A N 1
ATOM 582 C CA . SER A 1 72 ? 0.243 -1.207 0.699 1.00 98.25 72 SER A CA 1
ATOM 583 C C . SER A 1 72 ? -0.561 0.068 0.923 1.00 98.25 72 SER A C 1
ATOM 585 O O . SER A 1 72 ? -1.693 0.180 0.448 1.00 98.25 72 SER A O 1
ATOM 587 N N . TRP A 1 73 ? 0.029 1.038 1.620 1.00 97.94 73 TRP A N 1
ATOM 588 C CA . TRP A 1 73 ? -0.536 2.368 1.843 1.00 97.94 73 TRP A CA 1
ATOM 589 C C . TRP A 1 73 ? -0.157 3.309 0.706 1.00 97.94 73 TRP A C 1
ATOM 591 O O . TRP A 1 73 ? 1.012 3.402 0.329 1.00 97.94 73 TRP A O 1
ATOM 601 N N . GLY A 1 74 ? -1.130 4.031 0.150 1.00 97.94 74 GLY A N 1
ATOM 602 C CA . GLY A 1 74 ? -0.814 5.005 -0.883 1.00 97.94 74 GLY A CA 1
ATOM 603 C C . GLY A 1 74 ? -1.989 5.717 -1.517 1.00 97.94 74 GLY A C 1
ATOM 604 O O . GLY A 1 74 ? -3.136 5.596 -1.092 1.00 97.94 74 GLY A O 1
ATOM 605 N N . ASP A 1 75 ? -1.663 6.470 -2.557 1.00 98.19 75 ASP A N 1
ATOM 606 C CA . ASP A 1 75 ? -2.612 7.273 -3.314 1.00 98.19 75 ASP A CA 1
ATOM 607 C C . ASP A 1 75 ? -3.108 6.550 -4.589 1.00 98.19 75 ASP A C 1
ATOM 609 O O . ASP A 1 75 ? -3.323 5.330 -4.596 1.00 98.19 75 ASP A O 1
ATOM 613 N N . SER A 1 76 ? -3.328 7.290 -5.683 1.00 97.94 76 SER A N 1
ATOM 614 C CA . SER A 1 76 ? -3.760 6.748 -6.972 1.00 97.94 76 SER A CA 1
ATOM 615 C C . SER A 1 76 ? -2.746 5.787 -7.590 1.00 97.94 76 SER A C 1
ATOM 617 O O . SER A 1 76 ? -3.164 4.894 -8.338 1.00 97.94 76 SER A O 1
ATOM 619 N N . LEU A 1 77 ? -1.455 5.928 -7.265 1.00 98.69 77 LEU A N 1
ATOM 620 C CA . LEU A 1 77 ? -0.402 5.029 -7.726 1.00 98.69 77 LEU A CA 1
ATOM 621 C C . LEU A 1 77 ? -0.529 3.653 -7.065 1.00 98.69 77 LEU A C 1
ATOM 623 O O . LEU A 1 77 ? -0.482 2.644 -7.762 1.00 98.69 77 LEU A O 1
ATOM 627 N N . THR A 1 78 ? -0.818 3.594 -5.764 1.00 98.75 78 THR A N 1
ATOM 628 C CA . THR A 1 78 ? -1.123 2.326 -5.076 1.00 98.75 78 THR A CA 1
ATOM 629 C C . THR A 1 78 ? -2.486 1.769 -5.467 1.00 98.75 78 THR A C 1
ATOM 631 O O . THR A 1 78 ? -2.620 0.560 -5.654 1.00 98.75 78 THR A O 1
ATOM 634 N N . TYR A 1 79 ? -3.485 2.629 -5.691 1.00 98.44 79 TYR A N 1
ATOM 635 C CA . TYR A 1 79 ? -4.794 2.204 -6.200 1.00 98.44 79 TYR A CA 1
ATOM 636 C C . TYR A 1 79 ? -4.688 1.499 -7.564 1.00 98.44 79 TYR A C 1
ATOM 638 O O . TYR A 1 79 ? -5.480 0.602 -7.842 1.00 98.44 79 TYR A O 1
ATOM 646 N N . GLY A 1 80 ? -3.714 1.885 -8.398 1.00 98.31 80 GLY A N 1
ATOM 647 C CA . GLY A 1 80 ? -3.516 1.333 -9.741 1.00 98.31 80 GLY A CA 1
ATOM 648 C C . GLY A 1 80 ? -4.262 2.090 -10.840 1.00 98.31 80 GLY A C 1
ATOM 649 O O . GLY A 1 80 ? -4.761 1.488 -11.791 1.00 98.31 80 GLY A O 1
ATOM 650 N N . SER A 1 81 ? -4.418 3.409 -10.692 1.00 98.31 81 SER A N 1
ATOM 651 C CA . SER A 1 81 ? -5.087 4.229 -11.714 1.00 98.31 81 SER A CA 1
ATOM 652 C C . SER A 1 81 ? -4.332 4.129 -13.037 1.00 98.31 81 SER A C 1
ATOM 654 O O . SER A 1 81 ? -3.113 4.141 -13.028 1.00 98.31 81 SER A O 1
ATOM 656 N N . GLY A 1 82 ? -5.038 3.986 -14.161 1.00 97.94 82 GLY A N 1
ATOM 657 C CA . GLY A 1 82 ? -4.405 3.813 -15.476 1.00 97.94 82 GLY A CA 1
ATOM 658 C C . GLY A 1 82 ? -3.885 2.399 -15.779 1.00 97.94 82 GLY A C 1
ATOM 659 O O . GLY A 1 82 ? -3.583 2.095 -16.928 1.00 97.94 82 GLY A O 1
ATOM 660 N N . GLY A 1 83 ? -3.856 1.500 -14.790 1.00 97.75 83 GLY A N 1
ATOM 661 C CA . GLY A 1 83 ? -3.342 0.137 -14.940 1.00 97.75 83 GLY A CA 1
ATOM 662 C C . GLY A 1 83 ? -4.306 -0.877 -15.556 1.00 97.75 83 GLY A C 1
ATOM 663 O O . GLY A 1 83 ? -3.976 -2.056 -15.599 1.00 97.75 83 GLY A O 1
ATOM 664 N N . GLU A 1 84 ? -5.507 -0.461 -15.972 1.00 96.25 84 GLU A N 1
ATOM 665 C CA . GLU A 1 84 ? -6.539 -1.348 -16.549 1.00 96.25 84 GLU A CA 1
ATOM 666 C C . GLU A 1 84 ? -6.868 -2.574 -15.667 1.00 96.25 84 GLU A C 1
ATOM 668 O O . GLU A 1 84 ? -7.148 -3.669 -16.144 1.00 96.25 84 GLU A O 1
ATOM 673 N N . GLY A 1 85 ? -6.827 -2.393 -14.342 1.00 95.62 85 GLY A N 1
ATOM 674 C CA . GLY A 1 85 ? -7.045 -3.457 -13.353 1.00 95.62 85 GLY A CA 1
ATOM 675 C C . GLY A 1 85 ? -5.761 -4.133 -12.856 1.00 95.62 85 GLY A C 1
ATOM 676 O O . GLY A 1 85 ? -5.794 -4.811 -11.827 1.00 95.62 85 GLY A O 1
ATOM 677 N N . VAL A 1 86 ? -4.620 -3.902 -13.511 1.00 98.56 86 VAL A N 1
ATOM 678 C CA . VAL A 1 86 ? -3.298 -4.273 -12.992 1.00 98.56 86 VAL A CA 1
ATOM 679 C C . VAL A 1 86 ? -2.848 -3.235 -11.969 1.00 98.56 86 VAL A C 1
ATOM 681 O O . VAL A 1 86 ? -2.857 -2.034 -12.220 1.00 98.56 86 VAL A O 1
ATOM 684 N N . THR A 1 87 ? -2.438 -3.709 -10.795 1.00 98.81 87 THR A N 1
ATOM 685 C CA . THR A 1 87 ? -1.913 -2.875 -9.707 1.00 98.81 87 THR A CA 1
ATOM 686 C C . THR A 1 87 ? -0.639 -3.522 -9.177 1.00 98.81 87 THR A C 1
ATOM 688 O O . THR A 1 87 ? -0.553 -4.754 -9.163 1.00 98.81 87 THR A O 1
ATOM 691 N N . TYR A 1 88 ? 0.340 -2.739 -8.711 1.00 98.88 88 TYR A N 1
ATOM 692 C CA . TYR A 1 88 ? 1.555 -3.341 -8.150 1.00 98.88 88 TYR A CA 1
ATOM 693 C C . TYR A 1 88 ? 1.270 -4.246 -6.932 1.00 98.88 88 TYR A C 1
ATOM 695 O O . TYR A 1 88 ? 1.894 -5.305 -6.868 1.00 98.88 88 TYR A O 1
ATOM 703 N N . PRO A 1 89 ? 0.310 -3.945 -6.019 1.00 98.81 89 PRO A N 1
ATOM 704 C CA . PRO A 1 89 ? 0.004 -4.856 -4.916 1.00 98.81 89 PRO A CA 1
ATOM 705 C C . PRO A 1 89 ? -0.591 -6.180 -5.405 1.00 98.81 89 PRO A C 1
ATOM 707 O O . PRO A 1 89 ? -0.309 -7.230 -4.841 1.00 98.81 89 PRO A O 1
ATOM 710 N N . ARG A 1 90 ? -1.376 -6.165 -6.494 1.00 98.75 90 ARG A N 1
ATOM 711 C CA . ARG A 1 90 ? -1.901 -7.399 -7.101 1.00 98.75 90 ARG A CA 1
ATOM 712 C C . ARG A 1 90 ? -0.801 -8.230 -7.753 1.00 98.75 90 ARG A C 1
ATOM 714 O O . ARG A 1 90 ? -0.825 -9.448 -7.655 1.00 98.75 90 ARG A O 1
ATOM 721 N N . VAL A 1 91 ? 0.153 -7.584 -8.416 1.00 98.88 91 VAL A N 1
ATOM 722 C CA . VAL A 1 91 ? 1.312 -8.275 -8.994 1.00 98.88 91 VAL A CA 1
ATOM 723 C C . VAL A 1 91 ? 2.171 -8.880 -7.880 1.00 98.88 91 VAL A C 1
ATOM 725 O O . VAL A 1 91 ? 2.575 -10.032 -7.993 1.00 98.88 91 VAL A O 1
ATOM 728 N N . LEU A 1 92 ? 2.379 -8.145 -6.781 1.00 98.88 92 LEU A N 1
ATOM 729 C CA . LEU A 1 92 ? 3.069 -8.644 -5.592 1.00 98.88 92 LEU A CA 1
ATOM 730 C C . LEU A 1 92 ? 2.355 -9.857 -4.976 1.00 98.88 92 LEU A C 1
ATOM 732 O O . LEU A 1 92 ? 3.020 -10.854 -4.715 1.00 98.88 92 LEU A O 1
ATOM 736 N N . GLN A 1 93 ? 1.026 -9.803 -4.807 1.00 98.81 93 GLN A N 1
ATOM 737 C CA . GLN A 1 93 ? 0.213 -10.940 -4.343 1.00 98.81 93 GLN A CA 1
ATOM 738 C C . GLN A 1 93 ? 0.503 -12.192 -5.173 1.00 98.81 93 GLN A C 1
ATOM 740 O O . GLN A 1 93 ? 0.867 -13.226 -4.626 1.00 98.81 93 GLN A O 1
ATOM 745 N N . ASN A 1 94 ? 0.408 -12.076 -6.500 1.00 98.69 94 ASN A N 1
ATOM 746 C CA . ASN A 1 94 ? 0.612 -13.210 -7.396 1.00 98.69 94 ASN A CA 1
ATOM 747 C C . ASN A 1 94 ? 2.032 -13.793 -7.276 1.00 98.69 94 ASN A C 1
ATOM 749 O O . ASN A 1 94 ? 2.200 -15.005 -7.334 1.00 98.69 94 ASN A O 1
ATOM 753 N N . LEU A 1 95 ? 3.058 -12.949 -7.120 1.00 98.81 95 LEU A N 1
ATOM 754 C CA . LEU A 1 95 ? 4.444 -13.408 -6.967 1.00 98.81 95 LEU A CA 1
ATOM 755 C C . LEU A 1 95 ? 4.672 -14.104 -5.618 1.00 98.81 95 LEU A C 1
ATOM 757 O O . LEU A 1 95 ? 5.362 -15.119 -5.570 1.00 98.81 95 LEU A O 1
ATOM 761 N N . ILE A 1 96 ? 4.069 -13.600 -4.538 1.00 98.62 96 ILE A N 1
ATOM 762 C CA . ILE A 1 96 ? 4.106 -14.247 -3.219 1.00 98.62 96 ILE A CA 1
ATOM 763 C C . ILE A 1 96 ? 3.409 -15.612 -3.278 1.00 98.62 96 ILE A C 1
ATOM 765 O O . ILE A 1 96 ? 3.987 -16.602 -2.836 1.00 98.62 96 ILE A O 1
ATOM 769 N N . GLU A 1 97 ? 2.233 -15.701 -3.902 1.00 98.06 97 GLU A N 1
ATOM 770 C CA . GLU A 1 97 ? 1.518 -16.972 -4.077 1.00 98.06 97 GLU A CA 1
ATOM 771 C C . GLU A 1 97 ? 2.324 -17.994 -4.887 1.00 98.06 97 GLU A C 1
ATOM 773 O O . GLU A 1 97 ? 2.337 -19.179 -4.561 1.00 98.06 97 GLU A O 1
ATOM 778 N N . GLN A 1 98 ? 3.006 -17.539 -5.941 1.00 97.62 98 GLN A N 1
ATOM 779 C CA . GLN A 1 98 ? 3.765 -18.403 -6.848 1.00 97.62 98 GLN A CA 1
ATOM 780 C C . GLN A 1 98 ? 5.109 -18.859 -6.279 1.00 97.62 98 GLN A C 1
ATOM 782 O O . GLN A 1 98 ? 5.569 -19.951 -6.612 1.00 97.62 98 GLN A O 1
ATOM 787 N N . HIS A 1 99 ? 5.770 -18.018 -5.481 1.00 97.81 99 HIS A N 1
ATOM 788 C CA . HIS A 1 99 ? 7.177 -18.215 -5.124 1.00 97.81 99 HIS A CA 1
ATOM 789 C C . HIS A 1 99 ? 7.450 -18.293 -3.621 1.00 97.81 99 HIS A C 1
ATOM 791 O O . HIS A 1 99 ? 8.572 -18.632 -3.250 1.00 97.81 99 HIS A O 1
ATOM 797 N N . VAL A 1 100 ? 6.479 -17.968 -2.765 1.00 97.56 100 VAL A N 1
ATOM 798 C CA . VAL A 1 100 ? 6.638 -17.942 -1.303 1.00 97.56 100 VAL A CA 1
ATOM 799 C C . VAL A 1 100 ? 5.630 -18.888 -0.655 1.00 97.56 100 VAL A C 1
ATOM 801 O O . VAL A 1 100 ? 5.994 -19.999 -0.277 1.00 97.56 100 VAL A O 1
ATOM 804 N N . TYR A 1 101 ? 4.372 -18.461 -0.534 1.00 96.12 101 TYR A N 1
ATOM 805 C CA . TYR A 1 101 ? 3.281 -19.228 0.060 1.00 96.12 101 TYR A CA 1
ATOM 806 C C . TYR A 1 101 ? 1.932 -18.581 -0.284 1.00 96.12 101 TYR A C 1
ATOM 808 O O . TYR A 1 101 ? 1.811 -17.357 -0.300 1.00 96.12 101 TYR A O 1
ATOM 816 N N . HIS A 1 102 ? 0.914 -19.395 -0.563 1.00 92.00 102 HIS A N 1
ATOM 817 C CA . HIS A 1 102 ? -0.358 -18.933 -1.132 1.00 92.00 102 HIS A CA 1
ATOM 818 C C . HIS A 1 102 ? -1.272 -18.174 -0.156 1.00 92.00 102 HIS A C 1
ATOM 820 O O . HIS A 1 102 ? -2.048 -17.332 -0.596 1.00 92.00 102 HIS A O 1
ATOM 826 N N . ASP A 1 103 ? -1.157 -18.414 1.153 1.00 91.62 103 ASP A N 1
ATOM 827 C CA . ASP A 1 103 ? -2.057 -17.822 2.158 1.00 91.62 103 ASP A CA 1
ATOM 828 C C . ASP A 1 103 ? -1.570 -16.485 2.739 1.00 91.62 103 ASP A C 1
ATOM 830 O O . ASP A 1 103 ? -2.100 -16.010 3.741 1.00 91.62 103 ASP A O 1
ATOM 834 N N . ILE A 1 104 ? -0.564 -15.853 2.131 1.00 97.25 104 ILE A N 1
ATOM 835 C CA . ILE A 1 104 ? -0.018 -14.579 2.612 1.00 97.25 104 ILE A CA 1
ATOM 836 C C . ILE A 1 104 ? -0.720 -13.426 1.881 1.00 97.25 104 ILE A C 1
ATOM 838 O O . ILE A 1 104 ? -0.526 -13.251 0.672 1.00 97.25 104 ILE A O 1
ATOM 842 N N . PRO A 1 105 ? -1.547 -12.620 2.573 1.00 97.88 105 PRO A N 1
ATOM 843 C CA . PRO A 1 105 ? -2.349 -11.597 1.920 1.00 97.88 105 PRO A CA 1
ATOM 844 C C . PRO A 1 105 ? -1.560 -10.309 1.662 1.00 97.88 105 PRO A C 1
ATOM 846 O O . PRO A 1 105 ? -0.815 -9.829 2.514 1.00 97.88 105 PRO A O 1
ATOM 849 N N . VAL A 1 106 ? -1.823 -9.674 0.522 1.00 98.56 106 VAL A N 1
ATOM 850 C CA . VAL A 1 106 ? -1.353 -8.338 0.145 1.00 98.56 106 VAL A CA 1
ATOM 851 C C . VAL A 1 106 ? -2.554 -7.409 -0.004 1.00 98.56 106 VAL A C 1
ATOM 853 O O . VAL A 1 106 ? -3.396 -7.550 -0.896 1.00 98.56 106 VAL A O 1
ATOM 856 N N . ILE A 1 107 ? -2.638 -6.417 0.877 1.00 97.81 107 ILE A N 1
ATOM 857 C CA . ILE A 1 107 ? -3.791 -5.527 0.984 1.00 97.81 107 ILE A CA 1
ATOM 858 C C . ILE A 1 107 ? -3.507 -4.202 0.286 1.00 97.81 107 ILE A C 1
ATOM 860 O O . ILE A 1 107 ? -2.659 -3.420 0.710 1.00 97.81 107 ILE A O 1
ATOM 864 N N . ASN A 1 108 ? -4.277 -3.905 -0.760 1.00 98.25 108 ASN A N 1
ATOM 865 C CA . ASN A 1 108 ? -4.220 -2.615 -1.441 1.00 98.25 108 ASN A CA 1
ATOM 866 C C . ASN A 1 108 ? -5.074 -1.561 -0.706 1.00 98.25 108 ASN A C 1
ATOM 868 O O . ASN A 1 108 ? -6.310 -1.557 -0.826 1.00 98.25 108 ASN A O 1
ATOM 872 N N . MET A 1 109 ? -4.409 -0.642 -0.002 1.00 97.50 109 MET A N 1
ATOM 873 C CA . MET A 1 109 ? -5.009 0.500 0.704 1.00 97.50 109 MET A CA 1
ATOM 874 C C . MET A 1 109 ? -4.885 1.818 -0.076 1.00 97.50 109 MET A C 1
ATOM 876 O O . MET A 1 109 ? -4.998 2.897 0.497 1.00 97.50 109 MET A O 1
ATOM 880 N N . GLY A 1 110 ? -4.684 1.736 -1.393 1.00 97.81 110 GLY A N 1
ATOM 881 C CA . GLY A 1 110 ? -4.621 2.885 -2.284 1.00 97.81 110 GLY A CA 1
ATOM 882 C C . GLY A 1 110 ? -5.957 3.615 -2.419 1.00 97.81 110 GLY A C 1
ATOM 883 O O . GLY A 1 110 ? -6.994 2.980 -2.658 1.00 97.81 110 GLY A O 1
ATOM 884 N N . VAL A 1 111 ? -5.934 4.948 -2.340 1.00 97.44 111 VAL A N 1
ATOM 885 C CA . VAL A 1 111 ? -7.097 5.802 -2.623 1.00 97.44 111 VAL A CA 1
ATOM 886 C C . VAL A 1 111 ? -6.712 6.973 -3.521 1.00 97.44 111 VAL A C 1
ATOM 888 O O . VAL A 1 111 ? -5.769 7.718 -3.270 1.00 97.44 111 VAL A O 1
ATOM 891 N N . ARG A 1 112 ? -7.486 7.174 -4.587 1.00 95.12 112 ARG A N 1
ATOM 892 C CA . ARG A 1 112 ? -7.235 8.246 -5.557 1.00 95.12 112 ARG A CA 1
ATOM 893 C C . ARG A 1 112 ? -7.373 9.631 -4.928 1.00 95.12 112 ARG A C 1
ATOM 895 O O . ARG A 1 112 ? -8.348 9.891 -4.228 1.00 95.12 112 ARG A O 1
ATOM 902 N N . GLY A 1 113 ? -6.439 10.521 -5.263 1.00 93.19 113 GLY A N 1
ATOM 903 C CA . GLY A 1 113 ? -6.483 11.943 -4.909 1.00 93.19 113 GLY A CA 1
ATOM 904 C C . GLY A 1 113 ? -6.214 12.257 -3.438 1.00 93.19 113 GLY A C 1
ATOM 905 O O . GLY A 1 113 ? -6.358 13.409 -3.036 1.00 93.19 113 GLY A O 1
ATOM 906 N N . GLU A 1 114 ? -5.852 11.266 -2.624 1.00 96.19 114 GLU A N 1
ATOM 907 C CA . GLU A 1 114 ? -5.520 11.510 -1.226 1.00 96.19 114 GLU A CA 1
ATOM 908 C C . GLU A 1 114 ? -4.095 12.017 -1.063 1.00 96.19 114 GLU A C 1
ATOM 910 O O . GLU A 1 114 ? -3.167 11.575 -1.744 1.00 96.19 114 GLU A O 1
ATOM 915 N N . THR A 1 115 ? -3.949 12.963 -0.142 1.00 97.50 115 THR A N 1
ATOM 916 C CA . THR A 1 115 ? -2.671 13.528 0.277 1.00 97.50 115 THR A CA 1
ATOM 917 C C . THR A 1 115 ? -1.943 12.583 1.229 1.00 97.50 115 THR A C 1
ATOM 919 O O . THR A 1 115 ? -2.566 11.741 1.884 1.00 97.50 115 THR A O 1
ATOM 922 N N . SER A 1 116 ? -0.633 12.773 1.382 1.00 98.06 116 SER A N 1
ATOM 923 C CA . SER A 1 116 ? 0.180 12.036 2.355 1.00 98.06 116 SER A CA 1
ATOM 924 C C . SER A 1 116 ? -0.354 12.168 3.788 1.00 98.06 116 SER A C 1
ATOM 926 O O . SER A 1 116 ? -0.466 11.157 4.475 1.00 98.06 116 SER A O 1
ATOM 928 N N . SER A 1 117 ? -0.791 13.367 4.200 1.00 97.31 117 SER A N 1
ATOM 929 C CA . SER A 1 117 ? -1.418 13.614 5.512 1.00 97.31 117 SER A CA 1
ATOM 930 C C . SER A 1 117 ? -2.678 12.774 5.732 1.00 97.31 117 SER A C 1
ATOM 932 O O . SER A 1 117 ? -2.878 12.191 6.797 1.00 97.31 117 SER A O 1
ATOM 934 N N . THR A 1 118 ? -3.525 12.662 4.706 1.00 97.62 118 THR A N 1
ATOM 935 C CA . THR A 1 118 ? -4.761 11.883 4.804 1.00 97.62 118 THR A CA 1
ATOM 936 C C . THR A 1 118 ? -4.450 10.386 4.908 1.00 97.62 118 THR A C 1
ATOM 938 O O . THR A 1 118 ? -5.060 9.678 5.708 1.00 97.62 118 THR A O 1
ATOM 941 N N . ILE A 1 119 ? -3.489 9.897 4.120 1.00 97.69 119 ILE A N 1
ATOM 942 C CA . ILE A 1 119 ? -3.087 8.485 4.131 1.00 97.69 119 ILE A CA 1
ATOM 943 C C . ILE A 1 119 ? -2.441 8.121 5.473 1.00 97.69 119 ILE A C 1
ATOM 945 O O . ILE A 1 119 ? -2.815 7.107 6.063 1.00 97.69 119 ILE A O 1
ATOM 949 N N . ALA A 1 120 ? -1.558 8.977 5.997 1.00 96.44 120 ALA A N 1
ATOM 950 C CA . ALA A 1 120 ? -0.939 8.798 7.306 1.00 96.44 120 ALA A CA 1
ATOM 951 C C . ALA A 1 120 ? -1.974 8.731 8.439 1.00 96.44 120 ALA A C 1
ATOM 953 O O . ALA A 1 120 ? -1.850 7.881 9.318 1.00 96.44 120 ALA A O 1
ATOM 954 N N . GLY A 1 121 ? -3.040 9.539 8.389 1.00 95.75 121 GLY A N 1
ATOM 955 C CA . GLY A 1 121 ? -4.104 9.486 9.397 1.00 95.75 121 GLY A CA 1
ATOM 956 C C . GLY A 1 121 ? -4.946 8.213 9.380 1.00 95.75 121 GLY A C 1
ATOM 957 O O . GLY A 1 121 ? -5.334 7.729 10.441 1.00 95.75 121 GLY A O 1
ATOM 958 N N . ARG A 1 122 ? -5.167 7.604 8.209 1.00 95.19 122 ARG A N 1
ATOM 959 C CA . ARG A 1 122 ? -5.825 6.286 8.110 1.00 95.19 122 ARG A CA 1
ATOM 960 C C . ARG A 1 122 ? -4.930 5.128 8.521 1.00 95.19 122 ARG A C 1
ATOM 962 O O . ARG A 1 122 ? -5.420 4.157 9.088 1.00 95.19 122 ARG A O 1
ATOM 969 N N . ALA A 1 123 ? -3.647 5.218 8.191 1.00 94.00 123 ALA A N 1
ATOM 970 C CA . ALA A 1 123 ? -2.667 4.219 8.590 1.00 94.00 123 ALA A CA 1
ATOM 971 C C . ALA A 1 123 ? -2.388 4.279 10.099 1.00 94.00 123 ALA A C 1
ATOM 973 O O . ALA A 1 123 ? -2.085 3.256 10.699 1.00 94.00 123 ALA A O 1
ATOM 974 N N . GLY A 1 124 ? -2.564 5.457 10.708 1.00 91.88 124 GLY A N 1
ATOM 975 C CA . GLY A 1 124 ? -2.411 5.688 12.140 1.00 91.88 124 GLY A CA 1
ATOM 976 C C . GLY A 1 124 ? -1.168 6.452 12.560 1.00 91.88 124 GLY A C 1
ATOM 977 O O . GLY A 1 124 ? -1.021 6.715 13.749 1.00 91.88 124 GLY A O 1
ATOM 978 N N . GLY A 1 125 ? -0.307 6.828 11.613 1.00 92.50 125 GLY A N 1
ATOM 979 C CA . GLY A 1 125 ? 0.937 7.530 11.912 1.00 92.50 125 GLY A CA 1
ATOM 980 C C . GLY A 1 125 ? 0.708 8.946 12.443 1.00 92.50 125 GLY A C 1
ATOM 981 O O . GLY A 1 125 ? 1.178 9.295 13.523 1.00 92.50 125 GLY A O 1
ATOM 982 N N . THR A 1 126 ? -0.084 9.748 11.727 1.00 94.25 126 THR A N 1
ATOM 983 C CA . THR A 1 126 ? -0.576 11.060 12.190 1.00 94.25 126 THR A CA 1
ATOM 984 C C . THR A 1 126 ? -2.100 11.012 12.267 1.00 94.25 126 THR A C 1
ATOM 986 O O . THR A 1 126 ? -2.769 11.427 11.315 1.00 94.25 126 THR A O 1
ATOM 989 N N . PRO A 1 127 ? -2.670 10.410 13.329 1.00 95.56 127 PRO A N 1
ATOM 990 C CA . PRO A 1 127 ? -4.077 10.035 13.364 1.00 95.56 127 PRO A CA 1
ATOM 991 C C . PRO A 1 127 ? -4.999 11.236 13.167 1.00 95.56 127 PRO A C 1
ATOM 993 O O . PRO A 1 127 ? -4.663 12.374 13.497 1.00 95.56 127 PRO A O 1
ATOM 996 N N . PHE A 1 128 ? -6.197 10.969 12.655 1.00 98.12 128 PHE A N 1
ATOM 997 C CA . PHE A 1 128 ? -7.225 11.996 12.582 1.00 98.12 128 PHE A CA 1
ATOM 998 C C . PHE A 1 128 ? -7.691 12.398 13.980 1.00 98.12 128 PHE A C 1
ATOM 1000 O O . PHE A 1 128 ? -7.842 11.553 14.867 1.00 98.12 128 PHE A O 1
ATOM 1007 N N . VAL A 1 129 ? -7.986 13.681 14.148 1.00 98.44 129 VAL A N 1
ATOM 1008 C CA . VAL A 1 129 ? -8.590 14.238 15.357 1.00 98.44 129 VAL A CA 1
ATOM 1009 C C . VAL A 1 129 ? -9.839 15.035 15.007 1.00 98.44 129 VAL A C 1
ATOM 1011 O O . VAL A 1 129 ? -9.972 15.535 13.889 1.00 98.44 129 VAL A O 1
ATOM 1014 N N . VAL A 1 130 ? -10.757 15.138 15.965 1.00 98.31 130 VAL A N 1
ATOM 1015 C CA . VAL A 1 130 ? -11.995 15.918 15.830 1.00 98.31 130 VAL A CA 1
ATOM 1016 C C . VAL A 1 130 ? -11.974 17.187 16.666 1.00 98.31 130 VAL A C 1
ATOM 1018 O O . VAL A 1 130 ? -11.406 17.215 17.761 1.00 98.31 130 VAL A O 1
ATOM 1021 N N . SER A 1 131 ? -12.676 18.210 16.183 1.00 97.94 131 SER A N 1
ATOM 1022 C CA . SER A 1 131 ? -13.089 19.334 17.026 1.00 97.94 131 SER A CA 1
ATOM 1023 C C . SER A 1 131 ? -14.136 18.909 18.061 1.00 97.94 131 SER A C 1
ATOM 1025 O O . SER A 1 131 ? -14.748 17.845 17.946 1.00 97.94 131 SER A O 1
ATOM 1027 N N . SER A 1 132 ? -14.342 19.724 19.098 1.00 98.19 132 SER A N 1
ATOM 1028 C CA . SER A 1 132 ? -15.301 19.394 20.156 1.00 98.19 132 SER A CA 1
ATOM 1029 C C . SER A 1 132 ? -16.735 19.276 19.626 1.00 98.19 132 SER A C 1
ATOM 1031 O O . SER A 1 132 ? -17.216 20.107 18.859 1.00 98.19 132 SER A O 1
ATOM 1033 N N . PHE A 1 133 ? -17.437 18.228 20.054 1.00 98.50 133 PHE A N 1
ATOM 1034 C CA . PHE A 1 133 ? -18.848 17.998 19.740 1.00 98.50 133 PHE A CA 1
ATOM 1035 C C . PHE A 1 133 ? -19.479 17.090 20.803 1.00 98.50 133 PHE A C 1
ATOM 1037 O O . PHE A 1 133 ? -18.824 16.667 21.757 1.00 98.50 133 PHE A O 1
ATOM 1044 N N . THR A 1 134 ? -20.769 16.791 20.670 1.00 98.56 134 THR A N 1
ATOM 1045 C CA . THR A 1 134 ? -21.445 15.804 21.522 1.00 98.56 134 THR A CA 1
ATOM 1046 C C . THR A 1 134 ? -21.962 14.663 20.665 1.00 98.56 134 THR A C 1
ATOM 1048 O O . THR A 1 134 ? -22.751 14.885 19.749 1.00 98.56 134 THR A O 1
ATOM 1051 N N . ILE A 1 135 ? -21.556 13.436 20.994 1.00 98.69 135 ILE A N 1
ATOM 1052 C CA . ILE A 1 135 ? -22.165 12.236 20.424 1.00 98.69 135 ILE A CA 1
ATOM 1053 C C . ILE A 1 135 ? -23.560 12.088 21.052 1.00 98.69 135 ILE A C 1
ATOM 1055 O O . ILE A 1 135 ? -23.656 11.975 22.281 1.00 98.69 135 ILE A O 1
ATOM 1059 N N . PRO A 1 136 ? -24.645 12.097 20.258 1.00 98.31 136 PRO A N 1
ATOM 1060 C CA . PRO A 1 136 ? -26.006 12.032 20.779 1.00 98.31 136 PRO A CA 1
ATOM 1061 C C . PRO A 1 136 ? -26.336 10.656 21.371 1.00 98.31 136 PRO A C 1
ATOM 1063 O O . PRO A 1 136 ? -25.658 9.659 21.118 1.00 98.31 136 PRO A O 1
ATOM 1066 N N . LYS A 1 137 ? -27.410 10.593 22.167 1.00 98.19 137 LYS A N 1
ATOM 1067 C CA . LYS A 1 137 ? -27.922 9.329 22.728 1.00 98.19 137 LYS A CA 1
ATOM 1068 C C . LYS A 1 137 ? -28.429 8.376 21.646 1.00 98.19 137 LYS A C 1
ATOM 1070 O O . LYS A 1 137 ? -28.210 7.166 21.704 1.00 98.19 137 LYS A O 1
ATOM 1075 N N . GLU A 1 138 ? -29.108 8.956 20.663 1.00 98.12 138 GLU A N 1
ATOM 1076 C CA . GLU A 1 138 ? -29.726 8.257 19.545 1.00 98.12 138 GLU A CA 1
ATOM 1077 C C . GLU A 1 138 ? -28.719 7.936 18.437 1.00 98.12 138 GLU A C 1
ATOM 1079 O O . GLU A 1 138 ? -27.656 8.549 18.329 1.00 98.12 138 GLU A O 1
ATOM 1084 N N . VAL A 1 139 ? -29.083 6.977 17.588 1.00 98.31 139 VAL A N 1
ATOM 1085 C CA . VAL A 1 139 ? -28.362 6.655 16.350 1.00 98.31 139 VAL A CA 1
ATOM 1086 C C . VAL A 1 139 ? -28.778 7.675 15.292 1.00 98.31 139 VAL A C 1
ATOM 1088 O O . VAL A 1 139 ? -29.705 7.450 14.519 1.00 98.31 139 VAL A O 1
ATOM 1091 N N . ILE A 1 140 ? -28.170 8.857 15.364 1.00 97.81 140 ILE A N 1
ATOM 1092 C CA . ILE A 1 140 ? -28.372 9.954 14.417 1.00 97.81 140 ILE A CA 1
ATOM 1093 C C . ILE A 1 140 ? -27.023 10.554 14.033 1.00 97.81 140 ILE A C 1
ATOM 1095 O O . ILE A 1 140 ? -26.071 10.532 14.820 1.00 97.81 140 ILE A O 1
ATOM 1099 N N . LYS A 1 141 ? -26.961 11.123 12.830 1.00 97.88 141 LYS A N 1
ATOM 1100 C CA . LYS A 1 141 ? -25.784 11.841 12.345 1.00 97.88 141 LYS A CA 1
ATOM 1101 C C . LYS A 1 141 ? -25.577 13.138 13.117 1.00 97.88 141 LYS A C 1
ATOM 1103 O O . LYS A 1 141 ? -26.511 13.918 13.293 1.00 97.88 141 LYS A O 1
ATOM 1108 N N . VAL A 1 142 ? -24.333 13.385 13.502 1.00 98.06 142 VAL A N 1
ATOM 1109 C CA . VAL A 1 142 ? -23.855 14.676 13.998 1.00 98.06 142 VAL A CA 1
ATOM 1110 C C . VAL A 1 142 ? -22.674 15.120 13.148 1.00 98.06 142 VAL A C 1
ATOM 1112 O O . VAL A 1 142 ? -21.815 14.308 12.808 1.00 98.06 142 VAL A O 1
ATOM 1115 N N . GLU A 1 143 ? -22.666 16.388 12.754 1.00 97.94 143 GLU A N 1
ATOM 1116 C CA . GLU A 1 143 ? -21.565 16.964 11.986 1.00 97.94 143 GLU A CA 1
ATOM 1117 C C . GLU A 1 143 ? -20.288 16.986 12.829 1.00 97.94 143 GLU A C 1
ATOM 1119 O O . GLU A 1 143 ? -20.322 17.288 14.024 1.00 97.94 143 GLU A O 1
ATOM 1124 N N . ILE A 1 144 ? -19.168 16.640 12.202 1.00 98.06 144 ILE A N 1
ATOM 1125 C CA . ILE A 1 144 ? -17.841 16.668 12.806 1.00 98.06 144 ILE A CA 1
ATOM 1126 C C . ILE A 1 144 ? -16.863 17.365 11.866 1.00 98.06 144 ILE A C 1
ATOM 1128 O O . ILE A 1 144 ? -16.971 17.282 10.643 1.00 98.06 144 ILE A O 1
ATOM 1132 N N . HIS A 1 145 ? -15.862 18.005 12.455 1.00 96.69 145 HIS A N 1
ATOM 1133 C CA . HIS A 1 145 ? -14.730 18.567 11.734 1.00 96.69 145 HIS A CA 1
ATOM 1134 C C . HIS A 1 145 ? -13.489 17.721 12.022 1.00 96.69 145 HIS A C 1
ATOM 1136 O O . HIS A 1 145 ? -13.247 17.386 13.182 1.00 96.69 145 HIS A O 1
ATOM 1142 N N . ILE A 1 146 ? -12.744 17.345 10.977 1.00 96.88 146 ILE A N 1
ATOM 1143 C CA . ILE A 1 146 ? -11.635 16.384 11.048 1.00 96.88 146 ILE A CA 1
ATOM 1144 C C . ILE A 1 146 ? -10.347 17.037 10.539 1.00 96.88 146 ILE A C 1
ATOM 1146 O O . ILE A 1 146 ? -10.316 17.549 9.420 1.00 96.88 146 ILE A O 1
ATOM 1150 N N . THR A 1 147 ? -9.267 16.944 11.313 1.00 96.75 147 THR A N 1
ATOM 1151 C CA . THR A 1 147 ? -7.910 17.360 10.910 1.00 96.75 147 THR A CA 1
ATOM 1152 C C . THR A 1 147 ? -6.889 16.261 11.204 1.00 96.75 147 THR A C 1
ATOM 1154 O O . THR A 1 147 ? -7.188 15.297 11.912 1.00 96.75 147 THR A O 1
ATOM 1157 N N . SER A 1 148 ? -5.670 16.380 10.670 1.00 96.81 148 SER A N 1
ATOM 1158 C CA . SER A 1 148 ? -4.533 15.606 11.187 1.00 96.81 148 SER A CA 1
ATOM 1159 C C . SER A 1 148 ? -4.220 16.039 12.624 1.00 96.81 148 SER A C 1
ATOM 1161 O O . SER A 1 148 ? -4.401 17.212 12.965 1.00 96.81 148 SER A O 1
ATOM 1163 N N . SER A 1 149 ? -3.694 15.137 13.454 1.00 96.12 149 SER A N 1
ATOM 1164 C CA . SER A 1 149 ? -3.169 15.467 14.789 1.00 96.12 149 SER A CA 1
ATOM 1165 C C . SER A 1 149 ? -2.042 16.509 14.759 1.00 96.12 149 SER A C 1
ATOM 1167 O O . SER A 1 149 ? -1.814 17.203 15.746 1.00 96.12 149 SER A O 1
ATOM 1169 N N . THR A 1 150 ? -1.366 16.653 13.619 1.00 93.94 150 THR A N 1
ATOM 1170 C CA . THR A 1 150 ? -0.321 17.655 13.355 1.00 93.94 150 THR A CA 1
ATOM 1171 C C . THR A 1 150 ? -0.860 18.954 12.726 1.00 93.94 150 THR A C 1
ATOM 1173 O O . THR A 1 150 ? -0.104 19.895 12.493 1.00 93.94 150 THR A O 1
ATOM 1176 N N . GLY A 1 151 ? -2.180 19.053 12.519 1.00 92.56 151 GLY A N 1
ATOM 1177 C CA . GLY A 1 151 ? -2.877 20.269 12.084 1.00 92.56 151 GLY A CA 1
ATOM 1178 C C . GLY A 1 151 ? -3.053 20.428 10.570 1.00 92.56 151 GLY A C 1
ATOM 1179 O O . GLY A 1 151 ? -3.673 21.391 10.122 1.00 92.56 151 GLY A O 1
ATOM 1180 N N . GLU A 1 152 ? -2.538 19.509 9.753 1.00 94.12 152 GLU A N 1
ATOM 1181 C CA . GLU A 1 152 ? -2.737 19.529 8.305 1.00 94.12 152 GLU A CA 1
ATOM 1182 C C . GLU A 1 152 ? -4.184 19.187 7.931 1.00 94.12 152 GLU A C 1
ATOM 1184 O O . GLU A 1 152 ? -4.826 18.351 8.583 1.00 94.12 152 GLU A O 1
ATOM 1189 N N . PRO A 1 153 ? -4.693 19.773 6.832 1.00 94.00 153 PRO A N 1
ATOM 1190 C CA . PRO A 1 153 ? -5.971 19.370 6.276 1.00 94.00 153 PRO A CA 1
ATOM 1191 C C . PRO A 1 153 ? -5.914 17.912 5.806 1.00 94.00 153 PRO A C 1
ATOM 1193 O O . PRO A 1 153 ? -4.914 17.442 5.244 1.00 94.00 153 PRO A O 1
ATOM 1196 N N . VAL A 1 154 ? -7.024 17.210 6.014 1.00 95.69 154 VAL A N 1
ATOM 1197 C CA . VAL A 1 154 ? -7.224 15.822 5.593 1.00 95.69 154 VAL A CA 1
ATOM 1198 C C . VAL A 1 154 ? -8.570 15.691 4.901 1.00 95.69 154 VAL A C 1
ATOM 1200 O O . VAL A 1 154 ? -9.515 16.420 5.200 1.00 95.69 154 VAL A O 1
ATOM 1203 N N . ALA A 1 155 ? -8.670 14.762 3.954 1.00 94.94 155 ALA A N 1
ATOM 1204 C CA . ALA A 1 155 ? -9.919 14.539 3.239 1.00 94.94 155 ALA A CA 1
ATOM 1205 C C . ALA A 1 155 ? -10.239 13.048 3.043 1.00 94.94 155 ALA A C 1
ATOM 1207 O O . ALA A 1 155 ? -10.211 12.562 1.906 1.00 94.94 155 ALA A O 1
ATOM 1208 N N . PRO A 1 156 ? -10.513 12.298 4.129 1.00 95.25 156 PRO A N 1
ATOM 1209 C CA . PRO A 1 156 ? -10.804 10.879 4.020 1.00 95.25 156 PRO A CA 1
ATOM 1210 C C . PRO A 1 156 ? -12.119 10.579 3.297 1.00 95.25 156 PRO A C 1
ATOM 1212 O O . PRO A 1 156 ? -12.945 11.456 3.081 1.00 95.25 156 PRO A O 1
ATOM 1215 N N . LEU A 1 157 ? -12.327 9.320 2.898 1.00 94.38 157 LEU A N 1
ATOM 1216 C CA . LEU A 1 157 ? -13.576 8.816 2.298 1.00 94.38 157 LEU A CA 1
ATOM 1217 C C . LEU A 1 157 ? -13.946 9.376 0.909 1.00 94.38 157 LEU A C 1
ATOM 1219 O O . LEU A 1 157 ? -14.941 8.944 0.316 1.00 94.38 157 LEU A O 1
ATOM 1223 N N . ARG A 1 158 ? -13.155 10.291 0.326 1.00 89.69 158 ARG A N 1
ATOM 1224 C CA . ARG A 1 158 ? -13.464 10.912 -0.979 1.00 89.69 158 ARG A CA 1
ATOM 1225 C C . ARG A 1 158 ? -13.659 9.893 -2.098 1.00 89.69 158 ARG A C 1
ATOM 1227 O O . ARG A 1 158 ? -14.577 10.043 -2.906 1.00 89.69 158 ARG A O 1
ATOM 1234 N N . HIS A 1 159 ? -12.830 8.853 -2.143 1.00 90.25 159 HIS A N 1
ATOM 1235 C CA . HIS A 1 159 ? -12.855 7.845 -3.207 1.00 90.25 159 HIS A CA 1
ATOM 1236 C C . HIS A 1 159 ? -12.896 6.403 -2.683 1.00 90.25 159 HIS A C 1
ATOM 1238 O O . HIS A 1 159 ? -12.506 5.478 -3.395 1.00 90.25 159 HIS A O 1
ATOM 1244 N N . GLY A 1 160 ? -13.423 6.212 -1.473 1.00 90.19 160 GLY A N 1
ATOM 1245 C CA . GLY A 1 160 ? -13.588 4.907 -0.833 1.00 90.19 160 GLY A CA 1
ATOM 1246 C C . GLY A 1 160 ? -13.192 4.943 0.638 1.00 90.19 160 GLY A C 1
ATOM 1247 O O . GLY A 1 160 ? -12.517 5.869 1.073 1.00 90.19 160 GLY A O 1
ATOM 1248 N N . ASP A 1 161 ? -13.631 3.938 1.394 1.00 92.19 161 ASP A N 1
ATOM 1249 C CA . ASP A 1 161 ? -13.366 3.866 2.831 1.00 92.19 161 ASP A CA 1
ATOM 1250 C C . ASP A 1 161 ? -11.902 3.531 3.142 1.00 92.19 161 ASP A C 1
ATOM 1252 O O . ASP A 1 161 ? -11.232 4.282 3.842 1.00 92.19 161 ASP A O 1
ATOM 1256 N N . LYS A 1 162 ? -11.417 2.412 2.582 1.00 91.81 162 LYS A N 1
ATOM 1257 C CA . LYS A 1 162 ? -10.045 1.898 2.730 1.00 91.81 162 LYS A CA 1
ATOM 1258 C C . LYS A 1 162 ? -9.496 2.075 4.151 1.00 91.81 162 LYS A C 1
ATOM 1260 O O . LYS A 1 162 ? -8.435 2.656 4.359 1.00 91.81 162 LYS A O 1
ATOM 1265 N N . GLY A 1 163 ? -10.211 1.512 5.124 1.00 91.81 163 GLY A N 1
ATOM 1266 C CA . GLY A 1 163 ? -9.726 1.359 6.492 1.00 91.81 163 GLY A CA 1
ATOM 1267 C C . GLY A 1 163 ? -10.059 2.523 7.413 1.00 91.81 163 GLY A C 1
ATOM 1268 O O . GLY A 1 163 ? -9.447 2.607 8.470 1.00 91.81 163 GLY A O 1
ATOM 1269 N N . VAL A 1 164 ? -11.007 3.398 7.063 1.00 96.62 164 VAL A N 1
ATOM 1270 C CA . VAL A 1 164 ? -11.553 4.347 8.045 1.00 96.62 164 VAL A CA 1
ATOM 1271 C C . VAL A 1 164 ? -12.526 3.610 8.958 1.00 96.62 164 VAL A C 1
ATOM 1273 O O . VAL A 1 164 ? -12.264 3.496 10.152 1.00 96.62 164 VAL A O 1
ATOM 1276 N N . ASN A 1 165 ? -13.631 3.105 8.406 1.00 97.50 165 ASN A N 1
ATOM 1277 C CA . ASN A 1 165 ? -14.769 2.649 9.195 1.00 97.50 165 ASN A CA 1
ATOM 1278 C C . ASN A 1 165 ? -14.761 1.144 9.511 1.00 97.50 165 ASN A C 1
ATOM 1280 O O . ASN A 1 165 ? -14.274 0.347 8.706 1.00 97.50 165 ASN A O 1
ATOM 1284 N N . PRO A 1 166 ? -15.407 0.736 10.625 1.00 97.69 166 PRO A N 1
ATOM 1285 C CA . PRO A 1 166 ? -15.941 1.599 11.688 1.00 97.69 166 PRO A CA 1
ATOM 1286 C C . PRO A 1 166 ? -14.837 2.294 12.495 1.00 97.69 166 PRO A C 1
ATOM 1288 O O . PRO A 1 166 ? -13.727 1.781 12.604 1.00 97.69 166 PRO A O 1
ATOM 1291 N N . VAL A 1 167 ? -15.154 3.447 13.080 1.00 98.12 167 VAL A N 1
ATOM 1292 C CA . VAL A 1 167 ? -14.226 4.192 13.943 1.00 98.12 167 VAL A CA 1
ATOM 1293 C C . VAL A 1 167 ? -14.641 4.113 15.407 1.00 98.12 167 VAL A C 1
ATOM 1295 O O . VAL A 1 167 ? -15.822 3.924 15.711 1.00 98.12 167 VAL A O 1
ATOM 1298 N N . THR A 1 168 ? -13.694 4.347 16.313 1.00 98.19 168 THR A N 1
ATOM 1299 C CA . THR A 1 168 ? -13.978 4.656 17.721 1.00 98.19 168 THR A CA 1
ATOM 1300 C C . THR A 1 168 ? -13.590 6.102 18.018 1.00 98.19 168 THR A C 1
ATOM 1302 O O . THR A 1 168 ? -12.461 6.506 17.752 1.00 98.19 168 THR A O 1
ATOM 1305 N N . ILE A 1 169 ? -14.508 6.877 18.603 1.00 98.50 169 ILE A N 1
ATOM 1306 C CA . ILE A 1 169 ? -14.252 8.239 19.097 1.00 98.50 169 ILE A CA 1
ATOM 1307 C C . ILE A 1 169 ? -14.655 8.290 20.570 1.00 98.50 169 ILE A C 1
ATOM 1309 O O . ILE A 1 169 ? -15.808 8.025 20.909 1.00 98.50 169 ILE A O 1
ATOM 1313 N N . ASN A 1 170 ? -13.704 8.607 21.454 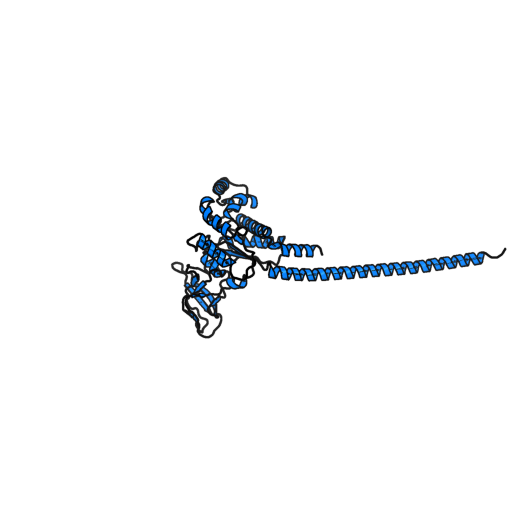1.00 97.56 170 ASN A N 1
ATOM 1314 C CA . ASN A 1 170 ? -13.911 8.662 22.909 1.00 97.56 170 ASN A CA 1
ATOM 1315 C C . ASN A 1 170 ? -14.615 7.407 23.483 1.00 97.56 170 ASN A C 1
ATOM 1317 O O . ASN A 1 170 ? -15.559 7.504 24.267 1.00 97.56 170 ASN A O 1
ATOM 1321 N N . GLY A 1 171 ? -14.207 6.220 23.022 1.00 97.50 171 GLY A N 1
ATOM 1322 C CA . GLY A 1 171 ? -14.784 4.933 23.433 1.00 97.50 171 GLY A CA 1
ATOM 1323 C C . GLY A 1 171 ? -16.114 4.551 22.768 1.00 97.50 171 GLY A C 1
ATOM 1324 O O . GLY A 1 171 ? -16.607 3.450 23.007 1.00 97.50 171 GLY A O 1
ATOM 1325 N N . VAL A 1 172 ? -16.696 5.399 21.912 1.00 98.50 172 VAL A N 1
ATOM 1326 C CA . VAL A 1 172 ? -17.945 5.099 21.193 1.00 98.50 172 VAL A CA 1
ATOM 1327 C C . VAL A 1 172 ? -17.648 4.669 19.760 1.00 98.50 172 VAL A C 1
ATOM 1329 O O . VAL A 1 172 ? -17.033 5.415 18.999 1.00 98.50 172 VAL A O 1
ATOM 1332 N N . GLN A 1 173 ? -18.128 3.486 19.375 1.00 98.44 173 GLN A N 1
ATOM 1333 C CA . GLN A 1 173 ? -18.036 3.003 17.997 1.00 98.44 173 GLN A CA 1
ATOM 1334 C C . GLN A 1 173 ? -19.102 3.636 17.096 1.00 98.44 173 GLN A C 1
ATOM 1336 O O . GLN A 1 173 ? -20.274 3.754 17.474 1.00 98.44 173 GLN A O 1
ATOM 1341 N N . GLY A 1 174 ? -18.709 3.996 15.878 1.00 98.31 174 GLY A N 1
ATOM 1342 C CA . GLY A 1 174 ? -19.586 4.610 14.889 1.00 98.31 174 GLY A CA 1
ATOM 1343 C C . GLY A 1 174 ? -19.031 4.563 13.472 1.00 98.31 174 GLY A C 1
ATOM 1344 O O . GLY A 1 174 ? -17.990 3.963 13.200 1.00 98.31 174 GLY A O 1
ATOM 1345 N N . ILE A 1 175 ? -19.757 5.212 12.570 1.00 98.50 175 ILE A N 1
ATOM 1346 C CA . ILE A 1 175 ? -19.408 5.378 11.164 1.00 98.50 175 ILE A CA 1
ATOM 1347 C C . ILE A 1 175 ? -19.206 6.864 10.889 1.00 98.50 175 ILE A C 1
ATOM 1349 O O . ILE A 1 175 ? -20.049 7.691 11.237 1.00 98.50 175 ILE A O 1
ATOM 1353 N N . ILE A 1 176 ? -18.102 7.192 10.229 1.00 98.31 176 ILE A N 1
ATOM 1354 C CA . ILE A 1 176 ? -17.900 8.478 9.577 1.00 98.31 176 ILE A CA 1
ATOM 1355 C C . ILE A 1 176 ? -18.432 8.383 8.153 1.00 98.31 176 ILE A C 1
ATOM 1357 O O . ILE A 1 176 ? -18.073 7.482 7.393 1.00 98.31 176 ILE A O 1
ATOM 1361 N N . SER A 1 177 ? -19.267 9.343 7.777 1.00 97.38 177 SER A N 1
ATOM 1362 C CA . SER A 1 177 ? -19.709 9.550 6.400 1.00 97.38 177 SER A CA 1
ATOM 1363 C C . SER A 1 177 ? -19.309 10.938 5.916 1.00 97.38 177 SER A C 1
ATOM 1365 O O . SER A 1 177 ? -19.051 11.833 6.718 1.00 97.38 177 SER A O 1
ATOM 1367 N N . ILE A 1 178 ? -19.231 11.095 4.598 1.00 94.88 178 ILE A N 1
ATOM 1368 C CA . ILE A 1 178 ? -18.852 12.339 3.932 1.00 94.88 178 ILE A CA 1
ATOM 1369 C C . ILE A 1 178 ? -20.000 12.805 3.039 1.00 94.88 178 ILE A C 1
ATOM 1371 O O . ILE A 1 178 ? -20.536 12.010 2.263 1.00 94.88 178 ILE A O 1
ATOM 1375 N N . ASP A 1 179 ? -20.341 14.087 3.120 1.00 92.75 179 ASP A N 1
ATOM 1376 C CA . ASP A 1 179 ? -21.109 14.779 2.092 1.00 92.75 179 ASP A CA 1
ATOM 1377 C C . ASP A 1 179 ? -20.148 15.560 1.187 1.00 92.75 179 ASP A C 1
ATOM 1379 O O . ASP A 1 179 ? -19.451 16.490 1.613 1.00 92.75 179 ASP A O 1
ATOM 1383 N N . LYS A 1 180 ? -20.048 15.104 -0.065 1.00 85.25 180 LYS A N 1
ATOM 1384 C CA . LYS A 1 180 ? -19.063 15.593 -1.032 1.00 85.25 180 LYS A CA 1
ATOM 1385 C C . LYS A 1 180 ? -19.583 16.873 -1.658 1.00 85.25 180 LYS A C 1
ATOM 1387 O O . LYS A 1 180 ? -20.437 16.835 -2.544 1.00 85.25 180 LYS A O 1
ATOM 1392 N N . GLN A 1 181 ? -19.010 17.997 -1.258 1.00 79.06 181 GLN A N 1
ATOM 1393 C CA . GLN A 1 181 ? -19.377 19.276 -1.842 1.00 79.06 181 GLN A CA 1
ATOM 1394 C C . GLN A 1 181 ? -18.741 19.427 -3.230 1.00 79.06 181 GLN A C 1
ATOM 1396 O O . GLN A 1 181 ? -17.541 19.226 -3.419 1.00 79.06 181 GLN A O 1
ATOM 1401 N N . SER A 1 182 ? -19.554 19.782 -4.231 1.00 64.50 182 SER A N 1
ATOM 1402 C CA . SER A 1 182 ? -19.065 20.091 -5.587 1.00 64.50 182 SER A CA 1
ATOM 1403 C C . SER A 1 182 ? -18.325 21.434 -5.644 1.00 64.50 182 SER A C 1
ATOM 1405 O O . SER A 1 182 ? -17.486 21.649 -6.519 1.00 64.50 182 SER A O 1
ATOM 1407 N N . LYS A 1 183 ? -18.624 22.324 -4.689 1.00 58.06 183 LYS A N 1
ATOM 1408 C CA . LYS A 1 183 ? -17.952 23.597 -4.413 1.00 58.06 183 LYS A CA 1
ATOM 1409 C C . LYS A 1 183 ? -17.918 23.794 -2.894 1.00 58.06 183 LYS A C 1
ATOM 1411 O O . LYS A 1 183 ? -18.976 23.778 -2.278 1.00 58.06 183 LYS A O 1
ATOM 1416 N N . GLY A 1 184 ? -16.737 23.997 -2.313 1.00 64.75 184 GLY A N 1
ATOM 1417 C CA . GLY A 1 184 ? -16.553 24.148 -0.862 1.00 64.75 184 GLY A CA 1
ATOM 1418 C C . GLY A 1 184 ? -15.841 22.961 -0.209 1.00 64.75 184 GLY A C 1
ATOM 1419 O O . GLY A 1 184 ? -15.367 22.055 -0.896 1.00 64.75 184 GLY A O 1
ATOM 1420 N N . GLU A 1 185 ? -15.726 23.001 1.116 1.00 78.69 185 GLU A N 1
ATOM 1421 C CA . GLU A 1 185 ? -15.097 21.947 1.916 1.00 78.69 185 GLU A CA 1
ATOM 1422 C C . GLU A 1 185 ? -16.042 20.754 2.099 1.00 78.69 185 GLU A C 1
ATOM 1424 O O . GLU A 1 185 ? -17.260 20.908 2.140 1.00 78.69 185 GLU A O 1
ATOM 1429 N N . ASN A 1 186 ? -15.483 19.547 2.189 1.00 89.06 186 ASN A N 1
ATOM 1430 C CA . ASN A 1 186 ? -16.282 18.357 2.473 1.00 89.06 186 ASN A CA 1
ATOM 1431 C C . ASN A 1 186 ? -16.836 18.428 3.898 1.00 89.06 186 ASN A C 1
ATOM 1433 O O . ASN A 1 186 ? -16.095 18.752 4.824 1.00 89.06 186 ASN A O 1
ATOM 1437 N N . ILE A 1 187 ? -18.098 18.036 4.073 1.00 94.31 187 ILE A N 1
ATOM 1438 C CA . ILE A 1 187 ? -18.726 17.966 5.395 1.00 94.31 187 ILE A CA 1
ATOM 1439 C C . ILE A 1 187 ? -18.690 16.514 5.865 1.00 94.31 187 ILE A C 1
ATOM 1441 O O . ILE A 1 187 ? -19.035 15.604 5.105 1.00 94.31 187 ILE A O 1
ATOM 1445 N N . TYR A 1 188 ? -18.266 16.285 7.106 1.00 97.56 188 TYR A N 1
ATOM 1446 C CA . TYR A 1 188 ? -18.212 14.952 7.697 1.00 97.56 188 TYR A CA 1
ATOM 1447 C C . TYR A 1 188 ? -19.256 14.798 8.791 1.00 97.56 188 TYR A C 1
ATOM 1449 O O . TYR A 1 188 ? -19.559 15.731 9.528 1.00 97.56 188 TYR A O 1
ATOM 1457 N N . TYR A 1 189 ? -19.773 13.583 8.920 1.00 98.38 189 TYR A N 1
ATOM 1458 C CA . TYR A 1 189 ? -20.728 13.224 9.958 1.00 98.38 189 TYR A CA 1
ATOM 1459 C C . TYR A 1 189 ? -20.267 11.977 10.683 1.00 98.38 189 TYR A C 1
ATOM 1461 O O . TYR A 1 189 ? -19.847 11.022 10.032 1.00 98.38 189 TYR A O 1
ATOM 1469 N N . PHE A 1 190 ? -20.430 11.959 12.000 1.00 98.75 190 PHE A N 1
ATOM 1470 C CA . PHE A 1 190 ? -20.332 10.759 12.817 1.00 98.75 190 PHE A CA 1
ATOM 1471 C C . PHE A 1 190 ? -21.728 10.256 13.187 1.00 98.75 190 PHE A C 1
ATOM 1473 O O . PHE A 1 190 ? -22.610 11.036 13.546 1.00 98.75 190 PHE A O 1
ATOM 1480 N N . GLU A 1 191 ? -21.921 8.945 13.133 1.00 98.62 191 GLU A N 1
ATOM 1481 C CA . GLU A 1 191 ? -23.136 8.268 13.578 1.00 98.62 191 GLU A CA 1
ATOM 1482 C C . GLU A 1 191 ? -22.752 7.035 14.397 1.00 98.62 191 GLU A C 1
ATOM 1484 O O . GLU A 1 191 ? -22.036 6.154 13.919 1.00 98.62 191 GLU A O 1
ATOM 1489 N N . ARG A 1 192 ? -23.195 6.971 15.655 1.00 98.69 192 ARG A N 1
ATOM 1490 C CA . ARG A 1 192 ? -22.886 5.847 16.554 1.00 98.69 192 ARG A CA 1
ATOM 1491 C C . ARG A 1 192 ? -23.587 4.560 16.106 1.00 98.69 192 ARG A C 1
ATOM 1493 O O . ARG A 1 192 ? -24.724 4.616 15.658 1.00 98.69 192 ARG A O 1
ATOM 1500 N N . LEU A 1 193 ? -22.966 3.393 16.303 1.00 98.19 193 LEU A N 1
ATOM 1501 C CA . LEU A 1 193 ? -23.540 2.102 15.870 1.00 98.19 193 LEU A CA 1
ATOM 1502 C C . LEU A 1 193 ? -24.748 1.634 16.698 1.00 98.19 193 LEU A C 1
ATOM 1504 O O . LEU A 1 193 ? -25.562 0.848 16.221 1.00 98.19 193 LEU A O 1
ATOM 1508 N N . GLY A 1 194 ? -24.868 2.091 17.943 1.00 97.06 194 GLY A N 1
ATOM 1509 C CA . GLY A 1 194 ? -25.957 1.708 18.838 1.00 97.06 194 GLY A CA 1
ATOM 1510 C C . GLY A 1 194 ? -26.240 2.790 19.867 1.00 97.06 194 GLY A C 1
ATOM 1511 O O . GLY A 1 194 ? -25.342 3.557 20.217 1.00 97.06 194 GLY A O 1
ATOM 1512 N N . ARG A 1 195 ? -27.491 2.851 20.339 1.00 97.44 195 ARG A N 1
ATOM 1513 C CA . ARG A 1 195 ? -27.954 3.815 21.351 1.00 97.44 195 ARG A CA 1
ATOM 1514 C C . ARG A 1 195 ? -27.122 3.749 22.633 1.00 97.44 195 ARG A C 1
ATOM 1516 O O . ARG A 1 195 ? -26.612 2.694 22.999 1.00 97.44 195 ARG A O 1
ATOM 1523 N N . GLY A 1 196 ? -27.042 4.867 23.347 1.00 96.94 196 GLY A N 1
ATOM 1524 C CA . GLY A 1 196 ? -26.437 4.924 24.677 1.00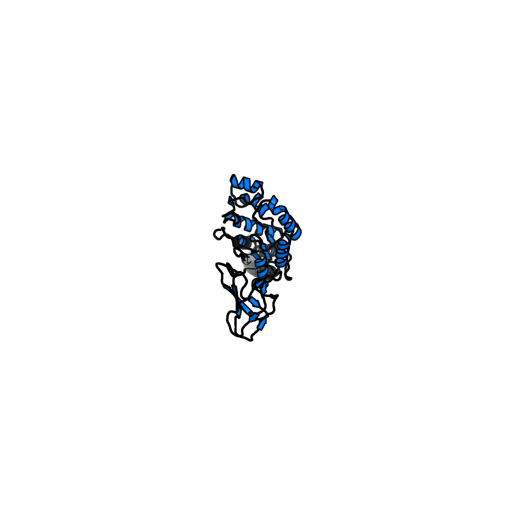 96.94 196 GLY A CA 1
ATOM 1525 C C . GLY A 1 196 ? -26.540 6.311 25.295 1.00 96.94 196 GLY A C 1
ATOM 1526 O O . GLY A 1 196 ? -27.354 7.125 24.870 1.00 96.94 196 GLY A O 1
ATOM 1527 N N . GLU A 1 197 ? -25.698 6.605 26.282 1.00 97.56 197 GLU A N 1
ATOM 1528 C CA . GLU A 1 197 ? -25.635 7.951 26.856 1.00 97.56 197 GLU A CA 1
ATOM 1529 C C . GLU A 1 197 ? -24.950 8.947 25.917 1.00 97.56 197 GLU A C 1
ATOM 1531 O O . GLU A 1 197 ? -24.183 8.563 25.028 1.00 97.56 197 GLU A O 1
ATOM 1536 N N . ALA A 1 198 ? -25.257 10.232 26.106 1.00 98.12 198 ALA A N 1
ATOM 1537 C CA . ALA A 1 198 ? -24.616 11.307 25.362 1.00 98.12 198 ALA A CA 1
ATOM 1538 C C . ALA A 1 198 ? -23.167 11.443 25.838 1.00 98.12 198 ALA A C 1
ATOM 1540 O O . ALA A 1 198 ? -22.917 11.464 27.044 1.00 98.12 198 ALA A O 1
ATOM 1541 N N . VAL A 1 199 ? -22.225 11.546 24.901 1.00 98.56 199 VAL A N 1
ATOM 1542 C CA . VAL A 1 199 ? -20.791 11.590 25.217 1.00 98.56 199 VAL A CA 1
ATOM 1543 C C . VAL A 1 199 ? -20.201 12.913 24.729 1.00 98.56 199 VAL A C 1
ATOM 1545 O O . VAL A 1 199 ? -20.163 13.137 23.516 1.00 98.56 199 VAL A O 1
ATOM 1548 N N . PRO A 1 200 ? -19.736 13.800 25.631 1.00 98.38 200 PRO A N 1
ATOM 1549 C CA . PRO A 1 200 ? -18.994 14.985 25.230 1.00 98.38 200 PRO A CA 1
ATOM 1550 C C . PRO A 1 200 ? -17.615 14.573 24.706 1.00 98.38 200 PRO A C 1
ATOM 1552 O O . PRO A 1 200 ? -16.890 13.812 25.352 1.00 98.38 200 PRO A O 1
ATOM 1555 N N . VAL A 1 201 ? -17.247 15.087 23.537 1.00 98.69 201 VAL A N 1
ATOM 1556 C CA . VAL A 1 201 ? -15.952 14.854 22.896 1.00 98.69 201 VAL A CA 1
ATOM 1557 C C . VAL A 1 201 ? -15.163 16.157 22.915 1.00 98.69 201 VAL A C 1
ATOM 1559 O O . VAL A 1 201 ? -15.684 17.217 22.567 1.00 98.69 201 VAL A O 1
ATOM 1562 N N . LYS A 1 202 ? -13.910 16.089 23.370 1.00 98.38 202 LYS A N 1
ATOM 1563 C CA . LYS A 1 202 ? -13.024 17.254 23.452 1.00 98.38 202 LYS A CA 1
ATOM 1564 C C . LYS A 1 202 ? -12.338 17.497 22.112 1.00 98.38 202 LYS A C 1
ATOM 1566 O O . LYS A 1 202 ? -12.124 16.557 21.348 1.00 98.38 202 LYS A O 1
ATOM 1571 N N . ASP A 1 203 ? -11.964 18.747 21.872 1.00 98.00 203 ASP A N 1
ATOM 1572 C CA . ASP A 1 203 ? -11.086 19.102 20.759 1.00 98.00 203 ASP A CA 1
ATOM 1573 C C . ASP A 1 203 ? -9.784 18.285 20.823 1.00 98.00 203 ASP A C 1
ATOM 1575 O O . ASP A 1 203 ? -9.258 18.033 21.912 1.00 98.00 203 ASP A O 1
ATOM 1579 N N . GLY A 1 204 ? -9.321 17.803 19.671 1.00 97.94 204 GLY A N 1
ATOM 1580 C CA . GLY A 1 204 ? -8.137 16.951 19.573 1.00 97.94 204 GLY A CA 1
ATOM 1581 C C . GLY A 1 204 ? -8.373 15.478 19.932 1.00 97.94 204 GLY A C 1
ATOM 1582 O O . GLY A 1 204 ? -7.413 14.710 19.970 1.00 97.94 204 GLY A O 1
ATOM 1583 N N . THR A 1 205 ? -9.615 15.045 20.193 1.00 98.62 205 THR A N 1
ATOM 1584 C CA . THR A 1 205 ? -9.892 13.617 20.440 1.00 98.62 205 THR A CA 1
ATOM 1585 C C . THR A 1 205 ? -9.569 12.798 19.190 1.00 98.62 205 THR A C 1
ATOM 1587 O O . THR A 1 205 ? -10.031 13.122 18.098 1.00 98.62 205 THR A O 1
ATOM 1590 N N . VAL A 1 206 ? -8.799 11.721 19.354 1.00 98.00 206 VAL A N 1
ATOM 1591 C CA . VAL A 1 206 ? -8.400 10.831 18.256 1.00 98.00 206 VAL A CA 1
ATOM 1592 C C . VAL A 1 206 ? -9.598 10.055 17.708 1.00 98.00 206 VAL A C 1
ATOM 1594 O O . VAL A 1 206 ? -10.438 9.553 18.458 1.00 98.00 206 VAL A O 1
ATOM 1597 N N . ILE A 1 207 ? -9.637 9.928 16.384 1.00 98.31 207 ILE A N 1
ATOM 1598 C CA . ILE A 1 207 ? -10.492 8.988 15.664 1.00 98.31 207 ILE A CA 1
ATOM 1599 C C . ILE A 1 207 ? -9.689 7.708 15.443 1.00 98.31 207 ILE A C 1
ATOM 1601 O O . ILE A 1 207 ? -8.788 7.664 14.606 1.00 98.31 207 ILE A O 1
ATOM 1605 N N . GLU A 1 208 ? -10.024 6.647 16.170 1.00 96.94 208 GLU A N 1
ATOM 1606 C CA . GLU A 1 208 ? -9.392 5.345 15.976 1.00 96.94 208 GLU A CA 1
ATOM 1607 C C . GLU A 1 208 ? -10.015 4.649 14.764 1.00 96.94 208 GLU A C 1
ATOM 1609 O O . GLU A 1 208 ? -11.151 4.177 14.834 1.00 96.94 208 GLU A O 1
ATOM 1614 N N . THR A 1 209 ? -9.288 4.586 13.652 1.00 96.38 209 THR A N 1
ATOM 1615 C CA . THR A 1 209 ? -9.752 3.927 12.424 1.00 96.38 209 THR A CA 1
ATOM 1616 C C . THR A 1 209 ? -9.479 2.420 12.436 1.00 96.38 209 THR A C 1
ATOM 1618 O O . THR A 1 209 ? -8.674 1.916 13.224 1.00 96.38 209 THR A O 1
ATOM 1621 N N . VAL A 1 210 ? -10.113 1.667 11.530 1.00 94.00 210 VAL A N 1
ATOM 1622 C CA . VAL A 1 210 ? -9.784 0.240 11.334 1.00 94.00 210 VAL A CA 1
ATOM 1623 C C . VAL A 1 210 ? -8.338 0.052 10.887 1.00 94.00 210 VAL A C 1
ATOM 1625 O O . VAL A 1 210 ? -7.676 -0.882 11.342 1.00 94.00 210 VAL A O 1
ATOM 1628 N N . GLY A 1 211 ? -7.851 0.922 10.000 1.00 92.06 211 GLY A N 1
ATOM 1629 C CA . GLY A 1 211 ? -6.509 0.867 9.429 1.00 92.06 211 GLY A CA 1
ATOM 1630 C C . GLY A 1 211 ? -5.423 0.848 10.498 1.00 92.06 211 GLY A C 1
ATOM 1631 O O . GLY A 1 211 ? -4.514 0.027 10.411 1.00 92.06 211 GLY A O 1
ATOM 1632 N N . MET A 1 212 ? -5.615 1.642 11.556 1.00 90.38 212 MET A N 1
ATOM 1633 C CA . MET A 1 212 ? -4.724 1.724 12.719 1.00 90.38 212 MET A CA 1
ATOM 1634 C C . MET A 1 212 ? -4.529 0.393 13.451 1.00 90.38 212 MET A C 1
ATOM 1636 O O . MET A 1 212 ? -3.479 0.165 14.039 1.00 90.38 212 MET A O 1
ATOM 1640 N N . LYS A 1 213 ? -5.548 -0.477 13.470 1.00 87.56 213 LYS A N 1
ATOM 1641 C CA . LYS A 1 213 ? -5.542 -1.701 14.292 1.00 87.56 213 LYS A CA 1
ATOM 1642 C C . LYS A 1 213 ? -5.368 -2.965 13.466 1.00 87.56 213 LYS A C 1
ATOM 1644 O O . LYS A 1 213 ? -4.652 -3.875 13.872 1.00 87.56 213 LYS A O 1
ATOM 1649 N N . LYS A 1 214 ? -6.048 -3.045 12.319 1.00 89.94 214 LYS A N 1
ATOM 1650 C CA . LYS A 1 214 ? -6.173 -4.283 11.540 1.00 89.94 214 LYS A CA 1
ATOM 1651 C C . LYS A 1 214 ? -4.854 -4.734 10.920 1.00 89.94 214 LYS A C 1
ATOM 1653 O O . LYS A 1 214 ? -4.638 -5.931 10.798 1.00 89.94 214 LYS A O 1
ATOM 1658 N N . PHE A 1 215 ? -4.005 -3.789 10.528 1.00 89.62 215 PHE A N 1
ATOM 1659 C CA . PHE A 1 215 ? -2.772 -4.070 9.791 1.00 89.62 215 PHE A CA 1
ATOM 1660 C C . PHE A 1 215 ? -1.512 -3.789 10.615 1.00 89.62 215 PHE A C 1
ATOM 1662 O O . PHE A 1 215 ? -0.427 -3.685 10.059 1.00 89.62 215 PHE A O 1
ATOM 1669 N N . GLN A 1 216 ? -1.647 -3.677 11.941 1.00 84.94 216 GLN A N 1
ATOM 1670 C CA . GLN A 1 216 ? -0.546 -3.339 12.852 1.00 84.94 216 GLN A CA 1
ATOM 1671 C C . GLN A 1 216 ? 0.598 -4.369 12.865 1.00 84.94 216 GLN A C 1
ATOM 1673 O O . GLN A 1 216 ? 1.686 -4.056 13.323 1.00 84.94 216 GLN A O 1
ATOM 1678 N N . ASN A 1 217 ? 0.346 -5.603 12.425 1.00 86.62 217 ASN A N 1
ATOM 1679 C CA . ASN A 1 217 ? 1.348 -6.666 12.326 1.00 86.62 217 ASN A CA 1
ATOM 1680 C C . ASN A 1 217 ? 1.757 -6.966 10.877 1.00 86.62 217 ASN A C 1
ATOM 1682 O O . ASN A 1 217 ? 2.639 -7.785 10.662 1.00 86.62 217 ASN A O 1
ATOM 1686 N N . TYR A 1 218 ? 1.122 -6.339 9.883 1.00 92.69 218 TYR A N 1
ATOM 1687 C CA . TYR A 1 218 ? 1.455 -6.564 8.475 1.00 92.69 218 TYR A CA 1
ATOM 1688 C C . TYR A 1 218 ? 2.689 -5.744 8.112 1.00 92.69 218 TYR A C 1
ATOM 1690 O O . TYR A 1 218 ? 2.851 -4.629 8.603 1.00 92.69 218 TYR A O 1
ATOM 1698 N N . ILE A 1 219 ? 3.511 -6.252 7.193 1.00 94.31 219 ILE A N 1
ATOM 1699 C CA . ILE A 1 219 ? 4.648 -5.506 6.644 1.00 94.31 219 ILE A CA 1
ATOM 1700 C C . ILE A 1 219 ? 4.104 -4.316 5.837 1.00 94.31 219 ILE A C 1
ATOM 1702 O O . ILE A 1 219 ? 3.404 -4.532 4.836 1.00 94.31 219 ILE A O 1
ATOM 1706 N N . PRO A 1 220 ? 4.389 -3.060 6.226 1.00 95.06 220 PRO A N 1
ATOM 1707 C CA . PRO A 1 220 ? 3.890 -1.908 5.501 1.00 95.06 220 PRO A CA 1
ATOM 1708 C C . PRO A 1 220 ? 4.772 -1.595 4.289 1.00 95.06 220 PRO A C 1
ATOM 1710 O O . PRO A 1 220 ? 5.997 -1.503 4.374 1.00 95.06 220 PRO A O 1
ATOM 1713 N N . ILE A 1 221 ? 4.119 -1.358 3.155 1.00 98.00 221 ILE A N 1
ATOM 1714 C CA . ILE A 1 221 ? 4.696 -0.712 1.978 1.00 98.00 221 ILE A CA 1
ATOM 1715 C C . ILE A 1 221 ? 4.065 0.673 1.879 1.00 98.00 221 ILE A C 1
ATOM 1717 O O . ILE A 1 221 ? 2.855 0.794 1.679 1.00 98.00 221 ILE A O 1
ATOM 1721 N N . VAL A 1 222 ? 4.874 1.718 2.025 1.00 98.38 222 VAL A N 1
ATOM 1722 C CA . VAL A 1 222 ? 4.410 3.107 2.037 1.00 98.38 222 VAL A CA 1
ATOM 1723 C C . VAL A 1 222 ? 4.790 3.784 0.726 1.00 98.38 222 VAL A C 1
ATOM 1725 O O . VAL A 1 222 ? 5.968 3.971 0.428 1.00 98.38 222 VAL A O 1
ATOM 1728 N N . PHE A 1 223 ? 3.779 4.168 -0.054 1.00 98.69 223 PHE A N 1
ATOM 1729 C CA . PHE A 1 223 ? 3.939 4.883 -1.318 1.00 98.69 223 PHE A CA 1
ATOM 1730 C C . PHE A 1 223 ? 2.995 6.089 -1.366 1.00 98.69 223 PHE A C 1
ATOM 1732 O O . PHE A 1 223 ? 1.873 6.010 -1.872 1.00 98.69 223 PHE A O 1
ATOM 1739 N N . ILE A 1 224 ? 3.438 7.197 -0.768 1.00 98.38 224 ILE A N 1
ATOM 1740 C CA . ILE A 1 224 ? 2.637 8.410 -0.560 1.00 98.38 224 ILE A CA 1
ATOM 1741 C C . ILE A 1 224 ? 3.372 9.658 -1.055 1.00 98.38 224 ILE A C 1
ATOM 1743 O O . ILE A 1 224 ? 4.597 9.679 -1.139 1.00 98.38 224 ILE A O 1
ATOM 1747 N N . GLY A 1 225 ? 2.611 10.727 -1.303 1.00 97.94 225 GLY A N 1
ATOM 1748 C CA . GLY A 1 225 ? 3.139 12.073 -1.549 1.00 97.94 225 GLY A CA 1
ATOM 1749 C C . GLY A 1 225 ? 2.869 12.618 -2.951 1.00 97.94 225 GLY A C 1
ATOM 1750 O O . GLY A 1 225 ? 3.060 13.811 -3.174 1.00 97.94 225 GLY A O 1
ATOM 1751 N N . GLN A 1 226 ? 2.346 11.817 -3.886 1.00 97.81 226 GLN A N 1
ATOM 1752 C CA . GLN A 1 226 ? 2.107 12.283 -5.259 1.00 97.81 226 GLN A CA 1
ATOM 1753 C C . GLN A 1 226 ? 1.102 13.446 -5.321 1.00 97.81 226 GLN A C 1
ATOM 1755 O O . GLN A 1 226 ? 1.218 14.313 -6.187 1.00 97.81 226 GLN A O 1
ATOM 1760 N N . ASN A 1 227 ? 0.142 13.489 -4.391 1.00 97.38 227 ASN A N 1
ATOM 1761 C CA . ASN A 1 227 ? -0.870 14.549 -4.295 1.00 97.38 227 ASN A CA 1
ATOM 1762 C C . ASN A 1 227 ? -0.526 15.641 -3.261 1.00 97.38 227 ASN A C 1
ATOM 1764 O O . ASN A 1 227 ? -1.408 16.393 -2.848 1.00 97.38 227 ASN A O 1
ATOM 1768 N N . GLY A 1 228 ? 0.726 15.726 -2.800 1.00 96.75 228 GLY A N 1
ATOM 1769 C CA . GLY A 1 228 ? 1.113 16.645 -1.729 1.00 96.75 228 GLY A CA 1
ATOM 1770 C C . GLY A 1 228 ? 0.554 16.223 -0.365 1.00 96.75 228 GLY A C 1
ATOM 1771 O O . GLY A 1 228 ? 0.392 15.033 -0.094 1.00 96.75 228 GLY A O 1
ATOM 1772 N N . GLY A 1 229 ? 0.257 17.197 0.501 1.00 95.38 229 GLY A N 1
ATOM 1773 C CA . GLY A 1 229 ? -0.041 16.965 1.929 1.00 95.38 229 GLY A CA 1
ATOM 1774 C C . GLY A 1 229 ? 1.120 17.277 2.867 1.00 95.38 229 GLY A C 1
ATOM 1775 O O . GLY A 1 229 ? 1.053 16.983 4.058 1.00 95.38 229 GLY A O 1
ATOM 1776 N N . TYR A 1 230 ? 2.175 17.867 2.318 1.00 96.56 230 TYR A N 1
ATOM 1777 C CA . TYR A 1 230 ? 3.387 18.276 3.002 1.00 96.56 230 TYR A CA 1
ATOM 1778 C C . TYR A 1 230 ? 3.907 19.571 2.362 1.00 96.56 230 TYR A C 1
ATOM 1780 O O . TYR A 1 230 ? 3.589 19.886 1.214 1.00 96.56 230 TYR A O 1
ATOM 1788 N N . LYS A 1 231 ? 4.670 20.347 3.129 1.00 96.06 231 LYS A N 1
ATOM 1789 C CA . LYS A 1 231 ? 5.250 21.645 2.758 1.00 96.06 231 LYS A CA 1
ATOM 1790 C C . LYS A 1 231 ? 6.745 21.542 2.468 1.00 96.06 231 LYS A C 1
ATOM 1792 O O . LYS A 1 231 ? 7.279 22.382 1.754 1.00 96.06 231 LYS A O 1
ATOM 1797 N N . THR A 1 232 ? 7.414 20.543 3.041 1.00 97.06 232 THR A N 1
ATOM 1798 C CA . THR A 1 232 ? 8.847 20.284 2.871 1.00 97.06 232 THR A CA 1
ATOM 1799 C C . THR A 1 232 ? 9.089 18.791 2.692 1.00 97.06 232 THR A C 1
ATOM 1801 O O . THR A 1 232 ? 8.335 17.972 3.221 1.00 97.06 232 THR A O 1
ATOM 1804 N N . ASP A 1 233 ? 10.165 18.429 1.998 1.00 97.56 233 ASP A N 1
ATOM 1805 C CA . ASP A 1 233 ? 10.560 17.025 1.824 1.00 97.56 233 ASP A CA 1
ATOM 1806 C C . ASP A 1 233 ? 10.768 16.314 3.170 1.00 97.56 233 ASP A C 1
ATOM 1808 O O . ASP A 1 233 ? 10.364 15.165 3.336 1.00 97.56 233 ASP A O 1
ATOM 1812 N N . GLN A 1 234 ? 11.301 17.026 4.171 1.00 97.88 234 GLN A N 1
ATOM 1813 C CA . GLN A 1 234 ? 11.445 16.493 5.526 1.00 97.88 234 GLN A CA 1
ATOM 1814 C C . GLN A 1 234 ? 10.092 16.137 6.156 1.00 97.88 234 GLN A C 1
ATOM 1816 O O . GLN A 1 234 ? 9.968 15.087 6.775 1.00 97.88 234 GLN A O 1
ATOM 1821 N N . GLN A 1 235 ? 9.055 16.956 5.953 1.00 97.31 235 GLN A N 1
ATOM 1822 C CA . GLN A 1 235 ? 7.722 16.647 6.471 1.00 97.31 235 GLN A CA 1
ATOM 1823 C C . GLN A 1 235 ? 7.138 15.382 5.825 1.00 97.31 235 GLN A C 1
ATOM 1825 O O . GLN A 1 235 ? 6.462 14.614 6.505 1.00 97.31 235 GLN A O 1
ATOM 1830 N N . LEU A 1 236 ? 7.411 15.128 4.539 1.00 98.06 236 LEU A N 1
ATOM 1831 C CA . LEU A 1 236 ? 7.018 13.869 3.901 1.00 98.06 236 LEU A CA 1
ATOM 1832 C C . LEU A 1 236 ? 7.754 12.673 4.526 1.00 98.06 236 LEU A C 1
ATOM 1834 O O . LEU A 1 236 ? 7.126 11.657 4.822 1.00 98.06 236 LEU A O 1
ATOM 1838 N N . VAL A 1 237 ? 9.063 12.800 4.769 1.00 97.88 237 VAL A N 1
ATOM 1839 C CA . VAL A 1 237 ? 9.857 11.774 5.469 1.00 97.88 237 VAL A CA 1
ATOM 1840 C C . VAL A 1 237 ? 9.285 11.495 6.860 1.00 97.88 237 VAL A C 1
ATOM 1842 O O . VAL A 1 237 ? 9.121 10.332 7.228 1.00 97.88 237 VAL A O 1
ATOM 1845 N N . ASP A 1 238 ? 8.930 12.532 7.617 1.00 96.38 238 ASP A N 1
ATOM 1846 C CA . ASP A 1 238 ? 8.380 12.393 8.969 1.00 96.38 238 ASP A CA 1
ATOM 1847 C C . ASP A 1 238 ? 6.987 11.742 8.957 1.00 96.38 238 ASP A C 1
ATOM 1849 O O . ASP A 1 238 ? 6.693 10.883 9.789 1.00 96.38 238 ASP A O 1
ATOM 1853 N N . GLN A 1 239 ? 6.148 12.064 7.966 1.00 96.56 239 GLN A N 1
ATOM 1854 C CA . GLN A 1 239 ? 4.864 11.388 7.757 1.00 96.56 239 GLN A CA 1
ATOM 1855 C C . GLN A 1 239 ? 5.054 9.895 7.457 1.00 96.56 239 GLN A C 1
ATOM 1857 O O . GLN A 1 239 ? 4.365 9.067 8.049 1.00 96.56 239 GLN A O 1
ATOM 1862 N N . ILE A 1 240 ? 6.011 9.525 6.601 1.00 96.75 240 ILE A N 1
ATOM 1863 C CA . ILE A 1 240 ? 6.322 8.113 6.322 1.00 96.75 240 ILE A CA 1
ATOM 1864 C C . ILE A 1 240 ? 6.830 7.417 7.587 1.00 96.75 240 ILE A C 1
ATOM 1866 O O . ILE A 1 240 ? 6.335 6.341 7.919 1.00 96.75 240 ILE A O 1
ATOM 1870 N N . LYS A 1 241 ? 7.750 8.051 8.330 1.00 94.62 241 LYS A N 1
ATOM 1871 C CA . LYS A 1 241 ? 8.243 7.547 9.621 1.00 94.62 241 LYS A CA 1
ATOM 1872 C C . LYS A 1 241 ? 7.100 7.280 10.590 1.00 94.62 241 LYS A C 1
ATOM 1874 O O . LYS A 1 241 ? 7.065 6.213 11.187 1.00 94.62 241 LYS A O 1
ATOM 1879 N N . SER A 1 242 ? 6.134 8.190 10.691 1.00 92.88 242 SER A N 1
ATOM 1880 C CA . SER A 1 242 ? 4.993 8.013 11.592 1.00 92.88 242 SER A CA 1
ATOM 1881 C C . SER A 1 242 ? 4.171 6.756 11.274 1.00 92.88 242 SER A C 1
ATOM 1883 O O . SER A 1 242 ? 3.718 6.084 12.193 1.00 92.88 242 SER A O 1
ATOM 1885 N N . ILE A 1 243 ? 4.034 6.389 9.992 1.00 92.62 243 ILE A N 1
ATOM 1886 C CA . ILE A 1 243 ? 3.315 5.176 9.568 1.00 92.62 243 ILE A CA 1
ATOM 1887 C C . ILE A 1 243 ? 4.085 3.909 9.968 1.00 92.62 243 ILE A C 1
ATOM 1889 O O . ILE A 1 243 ? 3.468 2.926 10.363 1.00 92.62 243 ILE A O 1
ATOM 1893 N N . ILE A 1 244 ? 5.419 3.926 9.879 1.00 88.31 244 ILE A N 1
ATOM 1894 C CA . ILE A 1 244 ? 6.270 2.755 10.160 1.00 88.31 244 ILE A CA 1
ATOM 1895 C C . ILE A 1 244 ? 6.745 2.656 11.624 1.00 88.31 244 ILE A C 1
ATOM 1897 O O . ILE A 1 244 ? 7.364 1.660 11.972 1.00 88.31 244 ILE A O 1
ATOM 1901 N N . GLN A 1 245 ? 6.521 3.674 12.471 1.00 71.94 245 GLN A N 1
ATOM 1902 C CA . GLN A 1 245 ? 7.039 3.757 13.857 1.00 71.94 245 GLN A CA 1
ATOM 1903 C C . GLN A 1 245 ? 6.008 3.476 14.967 1.00 71.94 245 GLN A C 1
ATOM 1905 O O . GLN A 1 245 ? 6.366 3.506 16.141 1.00 71.94 245 GLN A O 1
ATOM 1910 N N . MET A 1 246 ? 4.744 3.203 14.649 1.00 62.66 246 MET A N 1
ATOM 1911 C CA . MET A 1 246 ? 3.715 2.776 15.619 1.00 62.66 246 MET A CA 1
ATOM 1912 C C . MET A 1 246 ? 4.046 1.424 16.313 1.00 62.66 246 MET A C 1
ATOM 1914 O O . MET A 1 246 ? 3.527 0.383 15.940 1.00 62.66 246 MET A O 1
ATOM 1918 N N . GLU A 1 247 ? 4.915 1.472 17.331 1.00 52.16 247 GLU A N 1
ATOM 1919 C CA . GLU A 1 247 ? 5.202 0.583 18.490 1.00 52.16 247 GLU A CA 1
ATOM 1920 C C . GLU A 1 247 ? 5.132 -0.963 18.407 1.00 52.16 247 GLU A C 1
ATOM 1922 O O . GLU A 1 247 ? 5.585 -1.618 19.343 1.00 52.16 247 GLU A O 1
ATOM 1927 N N . LYS A 1 248 ? 4.654 -1.598 17.337 1.00 53.31 248 LYS A N 1
ATOM 1928 C CA . LYS A 1 248 ? 4.515 -3.064 17.239 1.00 53.31 248 LYS A CA 1
ATOM 1929 C C . LYS A 1 248 ? 5.337 -3.693 16.109 1.00 53.31 248 LYS A C 1
ATOM 1931 O O . LYS A 1 248 ? 5.143 -4.864 15.794 1.00 53.31 248 LYS A O 1
ATOM 1936 N N . TYR A 1 249 ? 6.218 -2.917 15.481 1.00 53.56 249 TYR A N 1
ATOM 1937 C CA . TYR A 1 249 ? 6.767 -3.242 14.171 1.00 53.56 249 TYR A CA 1
ATOM 1938 C C . TYR A 1 249 ? 8.077 -4.021 14.215 1.00 53.56 249 TYR A C 1
ATOM 1940 O O . TYR A 1 249 ? 9.087 -3.564 14.748 1.00 53.56 249 TYR A O 1
ATOM 1948 N N . ASN A 1 250 ? 8.031 -5.179 13.556 1.00 61.25 250 ASN A N 1
ATOM 1949 C CA . ASN A 1 250 ? 9.182 -5.837 12.958 1.00 61.25 250 ASN A CA 1
ATOM 1950 C C . ASN A 1 250 ? 9.962 -4.805 12.128 1.00 61.25 250 ASN A C 1
ATOM 1952 O O . ASN A 1 250 ? 9.361 -3.977 11.446 1.00 61.25 250 ASN A O 1
ATOM 1956 N N . GLU A 1 251 ? 11.290 -4.901 12.116 1.00 76.19 251 GLU A N 1
ATOM 1957 C CA . GLU A 1 251 ? 12.224 -4.142 11.260 1.00 76.19 251 GLU A CA 1
ATOM 1958 C C . GLU A 1 251 ? 11.935 -4.262 9.740 1.00 76.19 251 GLU A C 1
ATOM 1960 O O . GLU A 1 251 ? 12.748 -3.855 8.915 1.00 76.19 251 GLU A O 1
ATOM 1965 N N . ASN A 1 252 ? 10.792 -4.815 9.333 1.00 89.69 252 ASN A N 1
ATOM 1966 C CA . ASN A 1 252 ? 10.417 -5.117 7.964 1.00 89.69 252 ASN A CA 1
ATOM 1967 C C . ASN A 1 252 ? 9.399 -4.090 7.456 1.00 89.69 252 ASN A C 1
ATOM 1969 O O . ASN A 1 252 ? 8.259 -4.050 7.913 1.00 89.69 252 ASN A O 1
ATOM 1973 N N . TYR A 1 253 ? 9.800 -3.277 6.481 1.00 95.00 253 TYR A N 1
ATOM 1974 C CA . TYR A 1 253 ? 8.942 -2.333 5.765 1.00 95.00 253 TYR A CA 1
ATOM 1975 C C . TYR A 1 253 ? 9.595 -1.939 4.440 1.00 95.00 253 TYR A C 1
ATOM 1977 O O . TYR A 1 253 ? 10.799 -2.106 4.261 1.00 95.00 253 TYR A O 1
ATOM 1985 N N . LEU A 1 254 ? 8.820 -1.353 3.528 1.00 97.50 254 LEU A N 1
ATOM 1986 C CA . LEU A 1 254 ? 9.362 -0.692 2.341 1.00 97.50 254 LEU A CA 1
ATOM 1987 C C . LEU A 1 254 ? 8.782 0.704 2.148 1.00 97.50 254 LEU A C 1
ATOM 1989 O O . LEU A 1 254 ? 7.595 0.944 2.367 1.00 97.50 254 LEU A O 1
ATOM 1993 N N . VAL A 1 255 ? 9.623 1.610 1.661 1.00 98.50 255 VAL A N 1
ATOM 1994 C CA . VAL A 1 255 ? 9.240 2.959 1.240 1.00 98.50 255 VAL A CA 1
ATOM 1995 C C . VAL A 1 255 ? 9.482 3.081 -0.257 1.00 98.50 255 VAL A C 1
ATOM 1997 O O . VAL A 1 255 ? 10.591 2.846 -0.730 1.00 98.50 255 VAL A O 1
ATOM 2000 N N . LEU A 1 256 ? 8.451 3.450 -1.013 1.00 98.88 256 LEU A N 1
ATOM 2001 C CA . LEU A 1 256 ? 8.545 3.618 -2.461 1.00 98.88 256 LEU A CA 1
ATOM 2002 C C . LEU A 1 256 ? 8.648 5.106 -2.813 1.00 98.88 256 LEU A C 1
ATOM 2004 O O . LEU A 1 256 ? 7.800 5.909 -2.420 1.00 98.88 256 LEU A O 1
ATOM 2008 N N . GLY A 1 257 ? 9.695 5.471 -3.553 1.00 98.25 257 GLY A N 1
ATOM 2009 C CA . GLY A 1 257 ? 9.943 6.843 -3.990 1.00 98.25 257 GLY A CA 1
ATOM 2010 C C . GLY A 1 257 ? 8.940 7.347 -5.023 1.00 98.25 257 GLY A C 1
ATOM 2011 O O . GLY A 1 257 ? 8.389 6.575 -5.806 1.00 98.25 257 GLY A O 1
ATOM 2012 N N . LEU A 1 258 ? 8.727 8.666 -5.040 1.00 98.06 258 LEU A N 1
ATOM 2013 C CA . LEU A 1 258 ? 7.884 9.319 -6.042 1.00 98.06 258 LEU A CA 1
ATOM 2014 C C . LEU A 1 258 ? 8.411 9.052 -7.453 1.00 98.06 258 LEU A C 1
ATOM 2016 O O . LEU A 1 258 ? 9.614 9.057 -7.686 1.00 98.06 258 LEU A O 1
ATOM 2020 N N . THR A 1 259 ? 7.497 8.860 -8.400 1.00 97.25 259 THR A N 1
ATOM 2021 C CA . THR A 1 259 ? 7.828 8.465 -9.777 1.00 97.25 259 THR A CA 1
ATOM 2022 C C . THR A 1 259 ? 7.711 9.603 -10.786 1.00 97.25 259 THR A C 1
ATOM 2024 O O . THR A 1 259 ? 8.107 9.446 -11.933 1.00 97.25 259 THR A O 1
ATOM 2027 N N . THR A 1 260 ? 7.177 10.758 -10.388 1.00 96.62 260 THR A N 1
ATOM 2028 C CA . THR A 1 260 ? 7.094 11.950 -11.245 1.00 96.62 260 THR A CA 1
ATOM 2029 C C . THR A 1 260 ? 8.320 12.845 -11.079 1.00 96.62 260 THR A C 1
ATOM 2031 O O . THR A 1 260 ? 8.826 13.005 -9.968 1.00 96.62 260 THR A O 1
ATOM 2034 N N . GLY A 1 261 ? 8.748 13.495 -12.164 1.00 97.06 261 GLY A N 1
ATOM 2035 C CA . GLY A 1 261 ? 9.902 14.401 -12.187 1.00 97.06 261 GLY A CA 1
ATOM 2036 C C . GLY A 1 261 ? 11.130 13.808 -12.880 1.00 97.06 261 GLY A C 1
ATOM 2037 O O . GLY A 1 261 ? 11.064 12.752 -13.503 1.00 97.06 261 GLY A O 1
ATOM 2038 N N . THR A 1 262 ? 12.239 14.532 -12.782 1.00 98.56 262 THR A N 1
ATOM 2039 C CA . THR A 1 262 ? 13.568 14.195 -13.321 1.00 98.56 262 THR A CA 1
ATOM 2040 C C . THR A 1 262 ? 14.550 13.899 -12.190 1.00 98.56 262 THR A C 1
ATOM 2042 O O . THR A 1 262 ? 14.271 14.241 -11.035 1.00 98.56 262 THR A O 1
ATOM 2045 N N . ALA A 1 263 ? 15.719 13.340 -12.523 1.00 98.50 263 ALA A N 1
ATOM 2046 C CA . ALA A 1 263 ? 16.803 13.139 -11.558 1.00 98.50 263 ALA A CA 1
ATOM 2047 C C . ALA A 1 263 ? 17.185 14.442 -10.839 1.00 98.50 263 ALA A C 1
ATOM 2049 O O . ALA A 1 263 ? 17.240 14.485 -9.613 1.00 98.50 263 ALA A O 1
ATOM 2050 N N . GLU A 1 264 ? 17.348 15.531 -11.592 1.00 98.31 264 GLU A N 1
ATOM 2051 C CA . GLU A 1 264 ? 17.677 16.846 -11.034 1.00 98.31 264 GLU A CA 1
ATOM 2052 C C . GLU A 1 264 ? 16.595 17.353 -10.070 1.00 98.31 264 GLU A C 1
ATOM 2054 O O . GLU A 1 264 ? 16.899 17.770 -8.957 1.00 98.31 264 GLU A O 1
ATOM 2059 N N . SER A 1 265 ? 15.316 17.263 -10.452 1.00 97.75 265 SER A N 1
ATOM 2060 C CA . SER A 1 265 ? 14.220 17.780 -9.621 1.00 97.75 265 SER A CA 1
ATOM 2061 C C . SER A 1 265 ? 13.978 16.982 -8.334 1.00 97.75 265 SER A C 1
ATOM 2063 O O . SER A 1 265 ? 13.326 17.486 -7.420 1.00 97.75 265 SER A O 1
ATOM 2065 N N . ARG A 1 266 ? 14.449 15.729 -8.269 1.00 97.44 266 ARG A N 1
ATOM 2066 C CA . ARG A 1 266 ? 14.194 14.815 -7.146 1.00 97.44 266 ARG A CA 1
ATOM 2067 C C . ARG A 1 266 ? 15.397 14.558 -6.254 1.00 97.44 266 ARG A C 1
ATOM 2069 O O . ARG A 1 266 ? 15.199 14.010 -5.176 1.00 97.44 266 ARG A O 1
ATOM 2076 N N . ILE A 1 267 ? 16.590 15.016 -6.633 1.00 97.44 267 ILE A N 1
ATOM 2077 C CA . ILE A 1 267 ? 17.840 14.715 -5.924 1.00 97.44 267 ILE A CA 1
ATOM 2078 C C . ILE A 1 267 ? 17.781 15.003 -4.415 1.00 97.44 267 ILE A C 1
ATOM 2080 O O . ILE A 1 267 ? 18.252 14.197 -3.618 1.00 97.44 267 ILE A O 1
ATOM 2084 N N . GLN A 1 268 ? 17.159 16.115 -4.004 1.00 97.81 268 GLN A N 1
ATOM 2085 C CA . GLN A 1 268 ? 17.048 16.472 -2.588 1.00 97.81 268 GLN A CA 1
ATOM 2086 C C . GLN A 1 268 ? 16.157 15.490 -1.819 1.00 97.81 268 GLN A C 1
ATOM 2088 O O . GLN A 1 268 ? 16.561 14.977 -0.775 1.00 97.81 268 GLN A O 1
ATOM 2093 N N . LEU A 1 269 ? 14.963 15.208 -2.343 1.00 98.31 269 LEU A N 1
ATOM 2094 C CA . LEU A 1 269 ? 14.031 14.268 -1.731 1.00 98.31 269 LEU A CA 1
ATOM 2095 C C . LEU A 1 269 ? 14.608 12.847 -1.705 1.00 98.31 269 LEU A C 1
ATOM 2097 O O . LEU A 1 269 ? 14.511 12.173 -0.685 1.00 98.31 269 LEU A O 1
ATOM 2101 N N . GLU A 1 270 ? 15.216 12.398 -2.803 1.00 98.56 270 GLU A N 1
ATOM 2102 C CA . GLU A 1 270 ? 15.827 11.067 -2.916 1.00 98.56 270 GLU A CA 1
ATOM 2103 C C . GLU A 1 270 ? 16.962 10.892 -1.904 1.00 98.56 270 GLU A C 1
ATOM 2105 O O . GLU A 1 270 ? 16.952 9.919 -1.154 1.00 98.56 270 GLU A O 1
ATOM 2110 N N . SER A 1 271 ? 17.845 11.886 -1.761 1.00 98.50 271 SER A N 1
ATOM 2111 C CA . SER A 1 271 ? 18.912 11.854 -0.753 1.00 98.50 271 SER A CA 1
ATOM 2112 C C . SER A 1 271 ? 18.370 11.796 0.682 1.00 98.50 271 SER A C 1
ATOM 2114 O O . SER A 1 271 ? 18.899 11.057 1.519 1.00 98.50 271 SER A O 1
ATOM 2116 N N . LEU A 1 272 ? 17.288 12.526 0.981 1.00 98.44 272 LEU A N 1
ATOM 2117 C CA . LEU A 1 272 ? 16.633 12.467 2.292 1.00 98.44 272 LEU A CA 1
ATOM 2118 C C . LEU A 1 272 ? 16.006 11.094 2.560 1.00 98.44 272 LEU A C 1
ATOM 2120 O O . LEU A 1 272 ? 16.114 10.583 3.674 1.00 98.44 272 LEU A O 1
ATOM 2124 N N . MET A 1 273 ? 15.374 10.488 1.556 1.00 98.50 273 MET A N 1
ATOM 2125 C CA . MET A 1 273 ? 14.763 9.160 1.659 1.00 98.50 273 MET A CA 1
ATOM 2126 C C . MET A 1 273 ? 15.815 8.060 1.837 1.00 98.50 273 MET A C 1
ATOM 2128 O O . MET A 1 273 ? 15.670 7.216 2.720 1.00 98.50 273 MET A O 1
ATOM 2132 N N . GLU A 1 274 ? 16.899 8.099 1.061 1.00 98.19 274 GLU A N 1
ATOM 2133 C CA . GLU A 1 274 ? 18.038 7.184 1.198 1.00 98.19 274 GLU A CA 1
ATOM 2134 C C . GLU A 1 274 ? 18.668 7.290 2.587 1.00 98.19 274 GLU A C 1
ATOM 2136 O O . GLU A 1 274 ? 18.880 6.279 3.252 1.00 98.19 274 GLU A O 1
ATOM 2141 N N . THR A 1 275 ? 18.886 8.515 3.071 1.00 98.19 275 THR A N 1
ATOM 2142 C CA . THR A 1 275 ? 19.420 8.757 4.420 1.00 98.19 275 THR A CA 1
ATOM 2143 C C . THR A 1 275 ? 18.475 8.239 5.505 1.00 98.19 275 THR A C 1
ATOM 2145 O O . THR A 1 275 ? 18.921 7.693 6.512 1.00 98.19 275 THR A O 1
ATOM 2148 N N . ALA A 1 276 ? 17.164 8.421 5.328 1.00 96.94 276 ALA A N 1
ATOM 2149 C CA . ALA A 1 276 ? 16.172 8.078 6.341 1.00 96.94 276 ALA A CA 1
ATOM 2150 C C . ALA A 1 276 ? 15.862 6.578 6.426 1.00 96.94 276 ALA A C 1
ATOM 2152 O O . ALA A 1 276 ? 15.554 6.099 7.517 1.00 96.94 276 ALA A O 1
ATOM 2153 N N . PHE A 1 277 ? 15.903 5.857 5.304 1.00 96.69 277 PHE A N 1
ATOM 2154 C CA . PHE A 1 277 ? 15.366 4.494 5.207 1.00 96.69 277 PHE A CA 1
ATOM 2155 C C . PHE A 1 277 ? 16.360 3.474 4.624 1.00 96.69 277 PHE A C 1
ATOM 2157 O O . PHE A 1 277 ? 16.096 2.271 4.680 1.00 96.69 277 PHE A O 1
ATOM 2164 N N . GLY A 1 278 ? 17.502 3.915 4.085 1.00 96.75 278 GLY A N 1
ATOM 2165 C CA . GLY A 1 278 ? 18.550 3.045 3.549 1.00 96.75 278 GLY A CA 1
ATOM 2166 C C . GLY A 1 278 ? 18.024 2.051 2.512 1.00 96.75 278 GLY A C 1
ATOM 2167 O O . GLY A 1 278 ? 17.248 2.401 1.626 1.00 96.75 278 GLY A O 1
ATOM 2168 N N . GLU A 1 279 ? 18.395 0.779 2.653 1.00 96.38 279 GLU A N 1
ATOM 2169 C CA . GLU A 1 279 ? 18.005 -0.300 1.729 1.00 96.38 279 GLU A CA 1
ATOM 2170 C C . GLU A 1 279 ? 16.492 -0.574 1.684 1.00 96.38 279 GLU A C 1
ATOM 2172 O O . GLU A 1 279 ? 15.994 -1.195 0.742 1.00 96.38 279 GLU A O 1
ATOM 2177 N N . LYS A 1 280 ? 15.733 -0.080 2.668 1.00 96.69 280 LYS A N 1
ATOM 2178 C CA . LYS A 1 280 ? 14.269 -0.190 2.699 1.00 96.69 280 LYS A CA 1
ATOM 2179 C C . LYS A 1 280 ? 13.584 0.875 1.837 1.00 96.69 280 LYS A C 1
ATOM 2181 O O . LYS A 1 280 ? 12.385 0.777 1.575 1.00 96.69 280 LYS A O 1
ATOM 2186 N N . TYR A 1 281 ? 14.330 1.874 1.359 1.00 98.50 281 TYR A N 1
ATOM 2187 C CA . TYR A 1 281 ? 13.869 2.801 0.334 1.00 98.50 281 TYR A CA 1
ATOM 2188 C C . TYR A 1 281 ? 14.139 2.261 -1.070 1.00 98.50 281 TYR A C 1
ATOM 2190 O O . TYR A 1 281 ? 15.254 1.883 -1.436 1.00 98.50 281 TYR A O 1
ATOM 2198 N N . VAL A 1 282 ? 13.093 2.250 -1.887 1.00 98.81 282 VAL A N 1
ATOM 2199 C CA . VAL A 1 282 ? 13.156 1.922 -3.307 1.00 98.81 282 VAL A CA 1
ATOM 2200 C C . VAL A 1 282 ? 13.017 3.217 -4.097 1.00 98.81 282 VAL A C 1
ATOM 2202 O O . VAL A 1 282 ? 11.914 3.759 -4.217 1.00 98.81 282 VAL A O 1
ATOM 2205 N N . ASN A 1 283 ? 14.121 3.693 -4.679 1.00 98.62 283 ASN A N 1
ATOM 2206 C CA . ASN A 1 283 ? 14.111 4.817 -5.614 1.00 98.62 283 ASN A CA 1
ATOM 2207 C C . ASN A 1 283 ? 13.447 4.392 -6.938 1.00 98.62 283 ASN A C 1
ATOM 2209 O O . ASN A 1 283 ? 14.100 3.993 -7.905 1.00 98.62 283 ASN A O 1
ATOM 2213 N N . LEU A 1 284 ? 12.110 4.406 -6.961 1.00 98.62 284 LEU A N 1
ATOM 2214 C CA . LEU A 1 284 ? 11.345 3.955 -8.121 1.00 98.62 284 LEU A CA 1
ATOM 2215 C C . LEU A 1 284 ? 11.582 4.834 -9.344 1.00 98.62 284 LEU A C 1
ATOM 2217 O O . LEU A 1 284 ? 11.603 4.283 -10.441 1.00 98.62 284 LEU A O 1
ATOM 2221 N N . ARG A 1 285 ? 11.769 6.157 -9.193 1.00 98.50 285 ARG A N 1
ATOM 2222 C CA . ARG A 1 285 ? 12.075 7.028 -10.337 1.00 98.50 285 ARG A CA 1
ATOM 2223 C C . ARG A 1 285 ? 13.332 6.531 -11.035 1.00 98.50 285 ARG A C 1
ATOM 2225 O O . ARG A 1 285 ? 13.298 6.260 -12.233 1.00 98.50 285 ARG A O 1
ATOM 2232 N N . GLU A 1 286 ? 14.414 6.364 -10.280 1.00 98.56 286 GLU A N 1
ATOM 2233 C CA . GLU A 1 286 ? 15.685 5.900 -10.820 1.00 98.56 286 GLU A CA 1
ATOM 2234 C C . GLU A 1 286 ? 15.547 4.524 -11.482 1.00 98.56 286 GLU A C 1
ATOM 2236 O O . GLU A 1 286 ? 15.804 4.405 -12.680 1.00 98.56 286 GLU A O 1
ATOM 2241 N N . LEU A 1 287 ? 15.057 3.510 -10.761 1.00 98.44 287 LEU A N 1
ATOM 2242 C CA . LEU A 1 287 ? 14.948 2.137 -11.275 1.00 98.44 287 LEU A CA 1
ATOM 2243 C C . LEU A 1 287 ? 14.055 2.028 -12.517 1.00 98.44 287 LEU A C 1
ATOM 2245 O O . LEU A 1 287 ? 14.375 1.317 -13.471 1.00 98.44 287 LEU A O 1
ATOM 2249 N N . MET A 1 288 ? 12.927 2.734 -12.528 1.00 98.50 288 MET A N 1
ATOM 2250 C CA . MET A 1 288 ? 12.007 2.709 -13.662 1.00 98.50 288 MET A CA 1
ATOM 2251 C C . MET A 1 288 ? 12.565 3.502 -14.853 1.00 98.50 288 MET A C 1
ATOM 2253 O O . MET A 1 288 ? 12.367 3.080 -15.991 1.00 98.50 288 MET A O 1
ATOM 2257 N N . SER A 1 289 ? 13.306 4.592 -14.615 1.00 98.50 289 SER A N 1
ATOM 2258 C CA . SER A 1 289 ? 13.962 5.365 -15.682 1.00 98.50 289 SER A CA 1
ATOM 2259 C C . SER A 1 289 ? 15.168 4.657 -16.303 1.00 98.50 289 SER A C 1
ATOM 2261 O O . SER A 1 289 ? 15.433 4.835 -17.483 1.00 98.50 289 SER A O 1
ATOM 2263 N N . THR A 1 290 ? 15.878 3.808 -15.560 1.00 97.88 290 THR A N 1
ATOM 2264 C CA . THR A 1 290 ? 17.081 3.122 -16.064 1.00 97.88 290 THR A CA 1
ATOM 2265 C C . THR A 1 290 ? 16.797 1.706 -16.559 1.00 97.88 290 THR A C 1
ATOM 2267 O O . THR A 1 290 ? 17.413 1.237 -17.519 1.00 97.88 290 THR A O 1
ATOM 2270 N N . ASN A 1 291 ? 15.855 0.996 -15.931 1.00 97.62 291 ASN A N 1
ATOM 2271 C CA . ASN A 1 291 ? 15.606 -0.421 -16.195 1.00 97.62 291 ASN A CA 1
ATOM 2272 C C . ASN A 1 291 ? 14.143 -0.763 -16.494 1.00 97.62 291 ASN A C 1
ATOM 2274 O O . ASN A 1 291 ? 13.876 -1.893 -16.908 1.00 97.62 291 ASN A O 1
ATOM 2278 N N . GLY A 1 292 ? 13.206 0.177 -16.347 1.00 98.19 292 GLY A N 1
ATOM 2279 C CA . GLY A 1 292 ? 11.773 -0.102 -16.453 1.00 98.19 292 GLY A CA 1
ATOM 2280 C C . GLY A 1 292 ? 11.367 -0.758 -17.775 1.00 98.19 292 GLY A C 1
ATOM 2281 O O . GLY A 1 292 ? 10.702 -1.792 -17.768 1.00 98.19 292 GLY A O 1
ATOM 2282 N N . LEU A 1 293 ? 11.828 -0.230 -18.916 1.00 98.62 293 LEU A N 1
ATOM 2283 C CA . LEU A 1 293 ? 11.507 -0.801 -20.234 1.00 98.62 293 LEU A CA 1
ATOM 2284 C C . LEU A 1 293 ? 12.096 -2.194 -20.438 1.00 98.62 293 LEU A C 1
ATOM 2286 O O . LEU A 1 293 ? 11.425 -3.080 -20.966 1.00 98.62 293 LEU A O 1
ATOM 2290 N N . LYS A 1 294 ? 13.326 -2.412 -19.960 1.00 98.12 294 LYS A N 1
ATOM 2291 C CA . LYS A 1 294 ? 13.969 -3.728 -20.005 1.00 98.12 294 LYS A CA 1
ATOM 2292 C C . LYS A 1 294 ? 13.167 -4.746 -19.194 1.00 98.12 294 LYS A C 1
ATOM 2294 O O . LYS A 1 294 ? 12.900 -5.833 -19.689 1.00 98.12 294 LYS A O 1
ATOM 2299 N N . LEU A 1 295 ? 12.745 -4.388 -17.981 1.00 97.56 295 LEU A N 1
ATOM 2300 C CA . LEU A 1 295 ? 11.927 -5.251 -17.120 1.00 97.56 295 LEU A CA 1
ATOM 2301 C C . LEU A 1 295 ? 10.520 -5.501 -17.688 1.00 97.56 295 LEU A C 1
ATOM 2303 O O . LEU A 1 295 ? 9.919 -6.541 -17.409 1.00 97.56 295 LEU A O 1
ATOM 2307 N N . ALA A 1 296 ? 10.008 -4.572 -18.499 1.00 98.00 296 ALA A N 1
ATOM 2308 C CA . ALA A 1 296 ? 8.748 -4.713 -19.222 1.00 98.00 296 ALA A CA 1
ATOM 2309 C C . ALA A 1 296 ? 8.872 -5.494 -20.544 1.00 98.00 296 ALA A C 1
ATOM 2311 O O . ALA A 1 296 ? 7.845 -5.781 -21.160 1.00 98.00 296 ALA A O 1
ATOM 2312 N N . ASN A 1 297 ? 10.091 -5.840 -20.984 1.00 97.81 297 ASN A N 1
ATOM 2313 C CA . ASN A 1 297 ? 10.383 -6.352 -22.329 1.00 97.81 297 ASN A CA 1
ATOM 2314 C C . ASN A 1 297 ? 9.847 -5.437 -23.450 1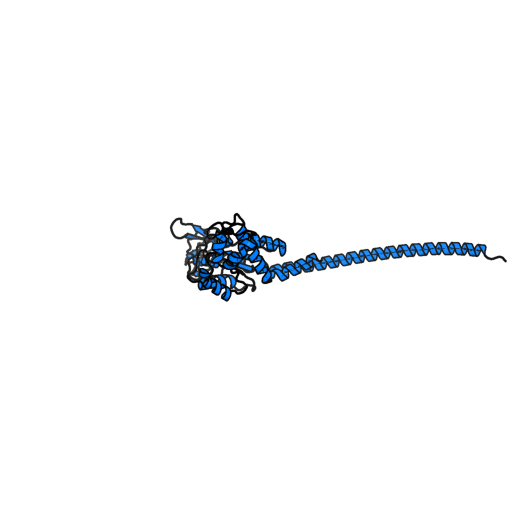.00 97.81 297 ASN A C 1
ATOM 2316 O O . ASN A 1 297 ? 9.274 -5.909 -24.431 1.00 97.81 297 ASN A O 1
ATOM 2320 N N . ILE A 1 298 ? 10.033 -4.122 -23.300 1.00 98.25 298 ILE A N 1
ATOM 2321 C CA . ILE A 1 298 ? 9.647 -3.105 -24.286 1.00 98.25 298 ILE A CA 1
ATOM 2322 C C . ILE A 1 298 ? 10.912 -2.519 -24.918 1.00 98.25 298 ILE A C 1
ATOM 2324 O O . ILE A 1 298 ? 11.846 -2.126 -24.218 1.00 98.25 298 ILE A O 1
ATOM 2328 N N . SER A 1 299 ? 10.948 -2.448 -26.249 1.00 97.94 299 SER A N 1
ATOM 2329 C CA . SER A 1 299 ? 11.994 -1.713 -26.964 1.00 97.94 299 SER A CA 1
ATOM 2330 C C . SER A 1 299 ? 11.751 -0.203 -26.843 1.00 97.94 299 SER A C 1
ATOM 2332 O O . SER A 1 299 ? 10.625 0.230 -27.088 1.00 97.94 299 SER A O 1
ATOM 2334 N N . PRO A 1 300 ? 12.766 0.602 -26.481 1.00 98.06 300 PRO A N 1
ATOM 2335 C CA . PRO A 1 300 ? 12.588 2.035 -26.271 1.00 98.06 300 PRO A CA 1
ATOM 2336 C C . PRO A 1 300 ? 12.264 2.774 -27.571 1.00 98.06 300 PRO A C 1
ATOM 2338 O O . PRO A 1 300 ? 12.878 2.530 -28.612 1.00 98.06 300 PRO A O 1
ATOM 2341 N N . THR A 1 301 ? 11.327 3.716 -27.486 1.00 98.62 301 THR A N 1
ATOM 2342 C CA . THR A 1 301 ? 11.078 4.732 -28.517 1.00 98.62 301 THR A CA 1
ATOM 2343 C C . THR A 1 301 ? 12.039 5.917 -28.364 1.00 98.62 301 THR A C 1
ATOM 2345 O O . THR A 1 301 ? 12.752 6.034 -27.368 1.00 98.62 301 THR A O 1
ATOM 2348 N N . THR A 1 302 ? 12.055 6.843 -29.327 1.00 98.62 302 THR A N 1
ATOM 2349 C CA . THR A 1 302 ? 12.825 8.093 -29.194 1.00 98.62 302 THR A CA 1
ATOM 2350 C C . THR A 1 302 ? 12.375 8.921 -27.986 1.00 98.62 302 THR A C 1
ATOM 2352 O O . THR A 1 302 ? 13.217 9.451 -27.269 1.00 98.62 302 THR A O 1
ATOM 2355 N N . GLU A 1 303 ? 11.069 8.991 -27.724 1.00 98.44 303 GLU A N 1
ATOM 2356 C CA . GLU A 1 303 ? 10.500 9.732 -26.589 1.00 98.44 303 GLU A CA 1
ATOM 2357 C C . GLU A 1 303 ? 10.889 9.105 -25.247 1.00 98.44 303 GLU A C 1
ATOM 2359 O O . GLU A 1 303 ? 11.203 9.823 -24.296 1.00 98.44 303 GLU A O 1
ATOM 2364 N N . ASP A 1 304 ? 10.937 7.771 -25.188 1.00 98.75 304 ASP A N 1
ATOM 2365 C CA . ASP A 1 304 ? 11.455 7.055 -24.027 1.00 98.75 304 ASP A CA 1
ATOM 2366 C C . ASP A 1 304 ? 12.918 7.406 -23.770 1.00 98.75 304 ASP A C 1
ATOM 2368 O O . ASP A 1 304 ? 13.264 7.768 -22.651 1.00 98.75 304 ASP A O 1
ATOM 2372 N N . LEU A 1 305 ? 13.768 7.353 -24.800 1.00 98.62 305 LEU A N 1
ATOM 2373 C CA . LEU A 1 305 ? 15.191 7.667 -24.660 1.00 98.62 305 LEU A CA 1
ATOM 2374 C C . LEU A 1 305 ? 15.406 9.101 -24.157 1.00 98.62 305 LEU A C 1
ATOM 2376 O O . LEU A 1 305 ? 16.208 9.304 -23.249 1.00 98.62 305 LEU A O 1
ATOM 2380 N N . THR A 1 306 ? 14.653 10.075 -24.679 1.00 98.62 306 THR A N 1
ATOM 2381 C CA . THR A 1 306 ? 14.711 11.468 -24.209 1.00 98.62 306 THR A CA 1
ATOM 2382 C C . THR A 1 306 ? 14.265 11.610 -22.752 1.00 98.62 306 THR A C 1
ATOM 2384 O O . THR A 1 306 ? 14.888 12.346 -21.990 1.00 98.62 306 THR A O 1
ATOM 2387 N N . ALA A 1 307 ? 13.209 10.906 -22.331 1.00 98.62 307 ALA A N 1
ATOM 2388 C CA . ALA A 1 307 ? 12.781 10.920 -20.933 1.00 98.62 307 ALA A CA 1
ATOM 2389 C C . ALA A 1 307 ? 13.836 10.281 -20.014 1.00 98.62 307 ALA A C 1
ATOM 2391 O O . ALA A 1 307 ? 14.188 10.852 -18.981 1.00 98.62 307 ALA A O 1
ATOM 2392 N N . MET A 1 308 ? 14.384 9.132 -20.413 1.00 98.62 308 MET A N 1
ATOM 2393 C CA . MET A 1 308 ? 15.401 8.402 -19.654 1.00 98.62 308 MET A CA 1
ATOM 2394 C C . MET A 1 308 ? 16.704 9.196 -19.507 1.00 98.62 308 MET A C 1
ATOM 2396 O O . MET A 1 308 ? 17.324 9.130 -18.449 1.00 98.62 308 MET A O 1
ATOM 2400 N N . GLU A 1 309 ? 17.098 9.977 -20.519 1.00 98.50 309 GLU A N 1
ATOM 2401 C CA . GLU A 1 309 ? 18.313 10.809 -20.498 1.00 98.50 309 GLU A CA 1
ATOM 2402 C C . GLU A 1 309 ? 18.320 11.817 -19.337 1.00 98.50 309 GLU A C 1
ATOM 2404 O O . GLU A 1 309 ? 19.356 12.043 -18.715 1.00 98.50 309 GLU A O 1
ATOM 2409 N N . ILE A 1 310 ? 17.154 12.364 -18.981 1.00 98.44 310 ILE A N 1
ATOM 2410 C CA . ILE A 1 310 ? 16.991 13.278 -17.836 1.00 98.44 310 ILE A CA 1
ATOM 2411 C C . ILE A 1 310 ? 16.521 12.560 -16.556 1.00 98.44 310 ILE A C 1
ATOM 2413 O O . ILE A 1 310 ? 16.162 13.197 -15.560 1.00 98.44 310 ILE A O 1
ATOM 2417 N N . GLY A 1 311 ? 16.485 11.226 -16.564 1.00 98.50 311 GLY A N 1
ATOM 2418 C CA . GLY A 1 311 ? 16.012 10.406 -15.449 1.00 98.50 311 GLY A CA 1
ATOM 2419 C C . GLY A 1 311 ? 14.502 10.491 -15.202 1.00 98.50 311 GLY A C 1
ATOM 2420 O O . GLY A 1 311 ? 14.052 10.251 -14.082 1.00 98.50 311 GLY A O 1
ATOM 2421 N N . ALA A 1 312 ? 13.705 10.864 -16.200 1.00 98.75 312 ALA A N 1
ATOM 2422 C CA . ALA A 1 312 ? 12.253 10.755 -16.132 1.00 98.75 312 ALA A CA 1
ATOM 2423 C C . ALA A 1 312 ? 11.795 9.342 -16.525 1.00 98.75 312 ALA A C 1
ATOM 2425 O O . ALA A 1 312 ? 12.498 8.594 -17.208 1.00 98.75 312 ALA A O 1
ATOM 2426 N N . ILE A 1 313 ? 10.594 8.967 -16.087 1.00 98.56 313 ILE A N 1
ATOM 2427 C CA . ILE A 1 313 ? 10.010 7.674 -16.444 1.00 98.56 313 ILE A CA 1
ATOM 2428 C C . ILE A 1 313 ? 9.664 7.640 -17.942 1.00 98.56 313 ILE A C 1
ATOM 2430 O O . ILE A 1 313 ? 9.015 8.570 -18.423 1.00 98.56 313 ILE A O 1
ATOM 2434 N N . PRO A 1 314 ? 10.037 6.566 -18.664 1.00 98.50 314 PRO A N 1
ATOM 2435 C CA . PRO A 1 314 ? 9.671 6.357 -20.060 1.00 98.50 314 PRO A CA 1
ATOM 2436 C C . PRO A 1 314 ? 8.149 6.443 -20.279 1.00 98.50 314 PRO A C 1
ATOM 2438 O O . PRO A 1 314 ? 7.411 5.702 -19.614 1.00 98.50 314 PRO A O 1
ATOM 2441 N N . PRO A 1 315 ? 7.654 7.276 -21.216 1.00 98.50 315 PRO A N 1
ATOM 2442 C CA . PRO A 1 315 ? 6.232 7.362 -21.541 1.00 98.50 315 PRO A CA 1
ATOM 2443 C C . PRO A 1 315 ? 5.589 6.018 -21.903 1.00 98.50 315 PRO A C 1
ATOM 2445 O O . PRO A 1 315 ? 4.426 5.803 -21.573 1.00 98.50 315 PRO A O 1
ATOM 2448 N N . SER A 1 316 ? 6.337 5.072 -22.482 1.00 98.62 316 SER A N 1
ATOM 2449 C CA . SER A 1 316 ? 5.831 3.728 -22.804 1.00 98.62 316 SER A CA 1
ATOM 2450 C C . SER A 1 316 ? 5.413 2.895 -21.578 1.00 98.62 316 SER A C 1
ATOM 2452 O O . SER A 1 316 ? 4.727 1.882 -21.723 1.00 98.62 316 SER A O 1
ATOM 2454 N N . LEU A 1 317 ? 5.788 3.294 -20.358 1.00 98.81 317 LEU A N 1
ATOM 2455 C CA . LEU A 1 317 ? 5.337 2.665 -19.104 1.00 98.81 317 LEU A CA 1
ATOM 2456 C C . LEU A 1 317 ? 4.154 3.398 -18.460 1.00 98.81 317 LEU A C 1
ATOM 2458 O O . LEU A 1 317 ? 3.609 2.930 -17.455 1.00 98.81 317 LEU A O 1
ATOM 2462 N N . LEU A 1 318 ? 3.760 4.538 -19.018 1.00 98.62 318 LEU A N 1
ATOM 2463 C CA . LEU A 1 318 ? 2.743 5.412 -18.467 1.00 98.62 318 LEU A CA 1
ATOM 2464 C C . LEU A 1 318 ? 1.439 5.332 -19.271 1.00 98.62 318 LEU A C 1
ATOM 2466 O O . LEU A 1 318 ? 1.418 4.973 -20.447 1.00 98.62 318 LEU A O 1
ATOM 2470 N N . SER A 1 319 ? 0.328 5.618 -18.599 1.00 98.31 319 SER A N 1
ATOM 2471 C CA . SER A 1 319 ? -0.989 5.819 -19.217 1.00 98.31 319 SER A CA 1
ATOM 2472 C C . SER A 1 319 ? -1.326 7.307 -19.351 1.00 98.31 319 SER A C 1
ATOM 2474 O O . SER A 1 319 ? -2.058 7.699 -20.257 1.00 98.31 319 SER A O 1
ATOM 2476 N N . ASP A 1 320 ? -0.761 8.144 -18.478 1.00 97.38 320 ASP A N 1
ATOM 2477 C CA . ASP A 1 320 ? -0.785 9.602 -18.562 1.00 97.38 320 ASP A CA 1
ATOM 2478 C C . ASP A 1 320 ? 0.534 10.195 -18.013 1.00 97.38 320 ASP A C 1
ATOM 2480 O O . ASP A 1 320 ? 1.560 9.529 -17.995 1.00 97.38 320 ASP A O 1
ATOM 2484 N N . LYS A 1 321 ? 0.566 11.463 -17.589 1.00 95.25 321 LYS A N 1
ATOM 2485 C CA . LYS A 1 321 ? 1.800 12.099 -17.080 1.00 95.25 321 LYS A CA 1
ATOM 2486 C C . LYS A 1 321 ? 2.205 11.672 -15.659 1.00 95.25 321 LYS A C 1
ATOM 2488 O O . LYS A 1 321 ? 3.257 12.093 -15.183 1.00 95.25 321 LYS A O 1
ATOM 2493 N N . VAL A 1 322 ? 1.362 10.917 -14.962 1.00 97.12 322 VAL A N 1
ATOM 2494 C CA . VAL A 1 322 ? 1.525 10.532 -13.552 1.00 97.12 322 VAL A CA 1
ATOM 2495 C C . VAL A 1 322 ? 1.401 9.023 -13.386 1.00 97.12 322 VAL A C 1
ATOM 2497 O O . VAL A 1 322 ? 2.209 8.402 -12.701 1.00 97.12 322 VAL A O 1
ATOM 2500 N N . HIS A 1 323 ? 0.370 8.441 -13.985 1.00 98.56 323 HIS A N 1
ATOM 2501 C CA . HIS A 1 323 ? -0.054 7.079 -13.746 1.00 98.56 323 HIS A CA 1
ATOM 2502 C C . HIS A 1 323 ? 0.599 6.095 -14.707 1.00 98.56 323 HIS A C 1
ATOM 2504 O O . HIS A 1 323 ? 0.792 6.369 -15.892 1.00 98.56 323 HIS A O 1
ATOM 2510 N N . PHE A 1 324 ? 0.880 4.902 -14.194 1.00 98.75 324 PHE A N 1
ATOM 2511 C CA . PHE A 1 324 ? 1.415 3.811 -14.991 1.00 98.75 324 PHE A CA 1
ATOM 2512 C C . PHE A 1 324 ? 0.317 3.156 -15.828 1.00 98.75 324 PHE A C 1
ATOM 2514 O O . PHE A 1 324 ? -0.866 3.197 -15.484 1.00 98.75 324 PHE A O 1
ATOM 2521 N N . ASN A 1 325 ? 0.708 2.552 -16.943 1.00 98.75 325 ASN A N 1
ATOM 2522 C CA . ASN A 1 325 ? -0.136 1.581 -17.630 1.00 98.75 325 ASN A CA 1
ATOM 2523 C C . ASN A 1 325 ? 0.036 0.190 -16.987 1.00 98.75 325 ASN A C 1
ATOM 2525 O O . ASN A 1 3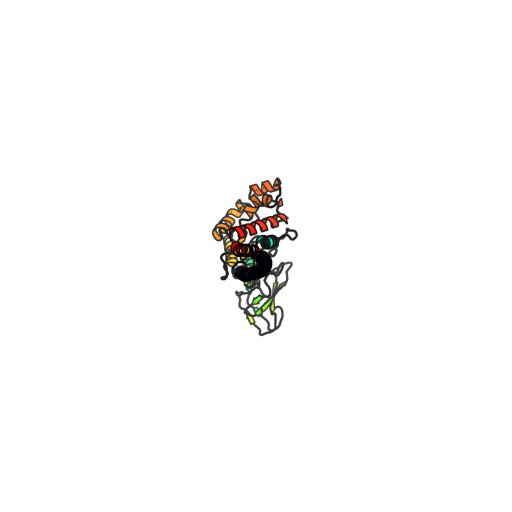25 ? 0.790 0.015 -16.023 1.00 98.75 325 ASN A O 1
ATOM 2529 N N . ALA A 1 326 ? -0.654 -0.821 -17.519 1.00 98.69 326 ALA A N 1
ATOM 2530 C CA . ALA A 1 326 ? -0.578 -2.186 -16.999 1.00 98.69 326 ALA A CA 1
ATOM 2531 C C . ALA A 1 326 ? 0.868 -2.722 -16.907 1.00 98.69 326 ALA A C 1
ATOM 2533 O O . ALA A 1 326 ? 1.228 -3.356 -15.914 1.00 98.69 326 ALA A O 1
ATOM 2534 N N . LYS A 1 327 ? 1.721 -2.425 -17.899 1.00 98.69 327 LYS A N 1
ATOM 2535 C CA . LYS A 1 327 ? 3.127 -2.859 -17.918 1.00 98.69 327 LYS A CA 1
ATOM 2536 C C . LYS A 1 327 ? 3.977 -2.131 -16.887 1.00 98.69 327 LYS A C 1
ATOM 2538 O O . LYS A 1 327 ? 4.777 -2.775 -16.213 1.00 98.69 327 LYS A O 1
ATOM 2543 N N . GLY A 1 328 ? 3.768 -0.831 -16.704 1.00 98.75 328 GLY A N 1
ATOM 2544 C CA . GLY A 1 328 ? 4.432 -0.080 -15.641 1.00 98.75 328 GLY A CA 1
ATOM 2545 C C . GLY A 1 328 ? 4.135 -0.654 -14.250 1.00 98.75 328 GLY A C 1
ATOM 2546 O O . GLY A 1 328 ? 5.059 -0.898 -13.475 1.00 98.75 328 GLY A O 1
ATOM 2547 N N . TYR A 1 329 ? 2.870 -0.974 -13.955 1.00 98.88 329 TYR A N 1
ATOM 2548 C CA . TYR A 1 329 ? 2.505 -1.601 -12.677 1.00 98.88 329 TYR A CA 1
ATOM 2549 C C . TYR A 1 329 ? 3.033 -3.028 -12.509 1.00 98.88 329 TYR A C 1
ATOM 2551 O O . TYR A 1 329 ? 3.404 -3.404 -11.396 1.00 98.88 329 TYR A O 1
ATOM 2559 N N . GLU A 1 330 ? 3.102 -3.808 -13.591 1.00 98.88 330 GLU A N 1
ATOM 2560 C CA . GLU A 1 330 ? 3.749 -5.125 -13.594 1.00 98.88 330 GLU A CA 1
ATOM 2561 C C . GLU A 1 330 ? 5.219 -5.021 -13.164 1.00 98.88 330 GLU A C 1
ATOM 2563 O O . GLU A 1 330 ? 5.676 -5.779 -12.306 1.00 98.88 330 GLU A O 1
ATOM 2568 N N . VAL A 1 331 ? 5.953 -4.046 -13.710 1.00 98.88 331 VAL A N 1
ATOM 2569 C CA . VAL A 1 331 ? 7.356 -3.813 -13.349 1.00 98.88 331 VAL A CA 1
ATOM 2570 C C . VAL A 1 331 ? 7.497 -3.371 -11.893 1.00 98.88 331 VAL A C 1
ATOM 2572 O O . VAL A 1 331 ? 8.339 -3.923 -11.187 1.00 98.88 331 VAL A O 1
ATOM 2575 N N . ILE A 1 332 ? 6.663 -2.445 -11.405 1.00 98.88 332 ILE A N 1
ATOM 2576 C CA . ILE A 1 332 ? 6.723 -2.009 -9.997 1.00 98.88 332 ILE A CA 1
ATOM 2577 C C . ILE A 1 332 ? 6.494 -3.197 -9.058 1.00 98.88 332 ILE A C 1
ATOM 2579 O O . ILE A 1 332 ? 7.254 -3.374 -8.111 1.00 98.88 332 ILE A O 1
ATOM 2583 N N . GLY A 1 333 ? 5.503 -4.053 -9.334 1.00 98.88 333 GLY A N 1
ATOM 2584 C CA . GLY A 1 333 ? 5.246 -5.237 -8.509 1.00 98.88 333 GLY A CA 1
ATOM 2585 C C . GLY A 1 333 ? 6.441 -6.193 -8.456 1.00 98.88 333 GLY A C 1
ATOM 2586 O O . GLY A 1 333 ? 6.788 -6.684 -7.383 1.00 98.88 333 GLY A O 1
ATOM 2587 N N . LYS A 1 334 ? 7.127 -6.392 -9.591 1.00 98.81 334 LYS A N 1
ATOM 2588 C CA . LYS A 1 334 ? 8.363 -7.189 -9.671 1.00 98.81 334 LYS A CA 1
ATOM 2589 C C . LYS A 1 334 ? 9.513 -6.569 -8.878 1.00 98.81 334 LYS A C 1
ATOM 2591 O O . LYS A 1 334 ? 10.204 -7.302 -8.175 1.00 98.81 334 LYS A O 1
ATOM 2596 N N . ILE A 1 335 ? 9.710 -5.251 -8.980 1.00 98.81 335 ILE A N 1
ATOM 2597 C CA . ILE A 1 335 ? 10.737 -4.516 -8.223 1.00 98.81 335 ILE A CA 1
ATOM 2598 C C . ILE A 1 335 ? 10.489 -4.665 -6.721 1.00 98.81 335 ILE A C 1
ATOM 2600 O O . ILE A 1 335 ? 11.411 -4.992 -5.978 1.00 98.81 335 ILE A O 1
ATOM 2604 N N . VAL A 1 336 ? 9.244 -4.464 -6.283 1.00 98.88 336 VAL A N 1
ATOM 2605 C CA . VAL A 1 336 ? 8.857 -4.584 -4.873 1.00 98.88 336 VAL A CA 1
ATOM 2606 C C . VAL A 1 336 ? 9.112 -5.999 -4.358 1.00 98.88 336 VAL A C 1
ATOM 2608 O O . VAL A 1 336 ? 9.776 -6.152 -3.338 1.00 98.88 336 VAL A O 1
ATOM 2611 N N . PHE A 1 337 ? 8.660 -7.029 -5.083 1.00 98.88 337 PHE A N 1
ATOM 2612 C CA . PHE A 1 337 ? 8.899 -8.424 -4.707 1.00 98.88 337 PHE A CA 1
ATOM 2613 C C . PHE A 1 337 ? 10.394 -8.735 -4.565 1.00 98.88 337 PHE A C 1
ATOM 2615 O O . PHE A 1 337 ? 10.814 -9.257 -3.535 1.00 98.88 337 PHE A O 1
ATOM 2622 N N . HIS A 1 338 ? 11.207 -8.359 -5.559 1.00 98.56 338 HIS A N 1
ATOM 2623 C CA . HIS A 1 338 ? 12.651 -8.601 -5.516 1.00 98.56 338 HIS A CA 1
ATOM 2624 C C . HIS A 1 338 ? 13.326 -7.846 -4.374 1.00 98.56 338 HIS A C 1
ATOM 2626 O O . HIS A 1 338 ? 14.241 -8.383 -3.760 1.00 98.56 338 HIS A O 1
ATOM 2632 N N . ARG A 1 339 ? 12.889 -6.621 -4.054 1.00 98.62 339 ARG A N 1
ATOM 2633 C CA . ARG A 1 339 ? 13.451 -5.898 -2.911 1.00 98.62 339 ARG A CA 1
ATOM 2634 C C . ARG A 1 339 ? 13.115 -6.590 -1.590 1.00 98.62 339 ARG A C 1
ATOM 2636 O O . ARG A 1 339 ? 13.997 -6.717 -0.752 1.00 98.62 339 ARG A O 1
ATOM 2643 N N . MET A 1 340 ? 11.876 -7.045 -1.405 1.00 98.19 340 MET A N 1
ATOM 2644 C CA . MET A 1 340 ? 11.495 -7.807 -0.206 1.00 98.19 340 MET A CA 1
ATOM 2645 C C . MET A 1 340 ? 12.300 -9.107 -0.084 1.00 98.19 340 MET A C 1
ATOM 2647 O O . MET A 1 340 ? 12.738 -9.456 1.007 1.00 98.19 340 MET A O 1
ATOM 2651 N N . GLU A 1 341 ? 12.542 -9.789 -1.206 1.00 98.06 341 GLU A N 1
ATOM 2652 C CA . GLU A 1 341 ? 13.391 -10.981 -1.258 1.00 98.06 341 GLU A CA 1
ATOM 2653 C C . GLU A 1 341 ? 14.852 -10.670 -0.898 1.00 98.06 341 GLU A C 1
ATOM 2655 O O . GLU A 1 341 ? 15.435 -11.369 -0.080 1.00 98.06 341 GLU A O 1
ATOM 2660 N N . GLN A 1 342 ? 15.431 -9.593 -1.436 1.00 98.12 342 GLN A N 1
ATOM 2661 C CA . GLN A 1 342 ? 16.796 -9.158 -1.106 1.00 98.12 342 GLN A CA 1
ATOM 2662 C C . GLN A 1 342 ? 16.982 -8.829 0.378 1.00 98.12 342 GLN A C 1
ATOM 2664 O O . GLN A 1 342 ? 18.067 -9.028 0.915 1.00 98.12 342 GLN A O 1
ATOM 2669 N N . LEU A 1 343 ? 15.933 -8.323 1.027 1.00 97.06 343 LEU A N 1
ATOM 2670 C CA . LEU A 1 343 ? 15.930 -7.994 2.452 1.00 97.06 343 LEU A CA 1
ATOM 2671 C C . LEU A 1 343 ? 15.608 -9.202 3.349 1.00 97.06 343 LEU A C 1
ATOM 2673 O O . LEU A 1 343 ? 15.531 -9.044 4.565 1.00 97.06 343 LEU A O 1
ATOM 2677 N N . GLY A 1 344 ? 15.400 -10.388 2.769 1.00 96.56 344 GLY A N 1
ATOM 2678 C CA . GLY A 1 344 ? 15.155 -11.628 3.505 1.00 96.56 344 GLY A CA 1
ATOM 2679 C C . GLY A 1 344 ? 13.752 -11.752 4.101 1.00 96.56 344 GLY A C 1
ATOM 2680 O O . GLY A 1 344 ? 13.515 -12.603 4.953 1.00 96.56 344 GLY A O 1
ATOM 2681 N N . TYR A 1 345 ? 12.779 -10.946 3.655 1.00 95.62 345 TYR A N 1
ATOM 2682 C CA . TYR A 1 345 ? 11.425 -10.935 4.241 1.00 95.62 345 TYR A CA 1
ATOM 2683 C C . TYR A 1 345 ? 10.647 -12.237 4.014 1.00 95.62 345 TYR A C 1
ATOM 2685 O O . TYR A 1 345 ? 9.588 -12.432 4.604 1.00 95.62 345 TYR A O 1
ATOM 2693 N N . PHE A 1 346 ? 11.150 -13.118 3.147 1.00 97.25 346 PHE A N 1
ATOM 2694 C CA . PHE A 1 346 ? 10.525 -14.391 2.798 1.00 97.25 346 PHE A CA 1
ATOM 2695 C C . PHE A 1 346 ? 11.333 -15.611 3.260 1.00 97.25 346 PHE A C 1
ATOM 2697 O O . PHE A 1 346 ? 10.878 -16.735 3.044 1.00 97.25 346 PHE A O 1
ATOM 2704 N N . ASP A 1 347 ? 12.514 -15.423 3.855 1.00 96.62 347 ASP A N 1
ATOM 2705 C CA . ASP A 1 347 ? 13.518 -16.484 4.003 1.00 96.62 347 ASP A CA 1
ATOM 2706 C C . ASP A 1 347 ? 13.035 -17.630 4.896 1.00 96.62 347 ASP A C 1
ATOM 2708 O O . ASP A 1 347 ? 13.030 -18.784 4.456 1.00 96.62 347 ASP A O 1
ATOM 2712 N N . SER A 1 348 ? 12.550 -17.316 6.101 1.00 95.69 348 SER A N 1
ATOM 2713 C CA . SER A 1 348 ? 12.054 -18.310 7.062 1.00 95.69 348 SER A CA 1
ATOM 2714 C C . SER A 1 348 ? 10.909 -19.142 6.478 1.00 95.69 348 SER A C 1
ATOM 2716 O O . SER A 1 348 ? 10.921 -20.372 6.535 1.00 95.69 348 SER A O 1
ATOM 2718 N N . VAL A 1 349 ? 9.942 -18.482 5.831 1.00 97.06 349 VAL A N 1
ATOM 2719 C CA . VAL A 1 349 ? 8.790 -19.147 5.203 1.00 97.06 349 VAL A CA 1
ATOM 2720 C C . VAL A 1 349 ? 9.237 -20.029 4.036 1.00 97.06 349 VAL A C 1
ATOM 2722 O O . VAL A 1 349 ? 8.854 -21.198 3.965 1.00 97.06 349 VAL A O 1
ATOM 2725 N N . LYS A 1 350 ? 10.087 -19.516 3.137 1.00 97.69 350 LYS A N 1
ATOM 2726 C CA . LYS A 1 350 ? 10.604 -20.282 1.991 1.00 97.69 350 LYS A CA 1
ATOM 2727 C C . LYS A 1 350 ? 11.387 -21.513 2.431 1.00 97.69 350 LYS A C 1
ATOM 2729 O O . LYS A 1 350 ? 11.255 -22.566 1.804 1.00 97.69 350 LYS A O 1
ATOM 2734 N N . GLN A 1 351 ? 12.187 -21.396 3.490 1.00 97.62 351 GLN A N 1
ATOM 2735 C CA . GLN A 1 351 ? 12.935 -22.522 4.035 1.00 97.62 351 GLN A CA 1
ATOM 2736 C C . GLN A 1 351 ? 11.989 -23.633 4.510 1.00 97.62 351 GLN A C 1
ATOM 2738 O O . GLN A 1 351 ? 12.146 -24.782 4.098 1.00 97.62 351 GLN A O 1
ATOM 2743 N N . LEU A 1 352 ? 10.970 -23.293 5.302 1.00 97.62 352 LEU A N 1
ATOM 2744 C CA . LEU A 1 352 ? 10.004 -24.266 5.821 1.00 97.62 352 LEU A CA 1
ATOM 2745 C C . LEU A 1 352 ? 9.174 -24.918 4.706 1.00 97.62 352 LEU A C 1
ATOM 2747 O O . LEU A 1 352 ? 8.965 -26.130 4.716 1.00 97.62 352 LEU A O 1
ATOM 2751 N N . VAL A 1 353 ? 8.747 -24.142 3.704 1.00 96.75 353 VAL A N 1
ATOM 2752 C CA . VAL A 1 353 ? 8.034 -24.668 2.526 1.00 96.75 353 VAL A CA 1
ATOM 2753 C C . VAL A 1 353 ? 8.915 -25.634 1.732 1.00 96.75 353 VAL A C 1
ATOM 2755 O O . VAL A 1 353 ? 8.443 -26.681 1.286 1.00 96.75 353 VAL A O 1
ATOM 2758 N N . LYS A 1 354 ? 10.205 -25.325 1.572 1.00 96.88 354 LYS A N 1
ATOM 2759 C CA . LYS A 1 354 ? 11.156 -26.232 0.924 1.00 96.88 354 LYS A CA 1
ATOM 2760 C C . LYS A 1 354 ? 11.298 -27.538 1.707 1.00 96.88 354 LYS A C 1
ATOM 2762 O O . LYS A 1 354 ? 11.182 -28.603 1.110 1.00 96.88 354 LYS A O 1
ATOM 2767 N N . GLU A 1 355 ? 11.487 -27.458 3.023 1.00 96.56 355 GLU A N 1
ATOM 2768 C CA . GLU A 1 355 ? 11.578 -28.637 3.888 1.00 96.56 355 GLU A CA 1
ATOM 2769 C C . GLU A 1 355 ? 10.297 -29.491 3.830 1.00 96.56 355 GLU A C 1
ATOM 2771 O O . GLU A 1 355 ? 10.390 -30.715 3.810 1.00 96.56 355 GLU A O 1
ATOM 2776 N N . LEU A 1 356 ? 9.111 -28.875 3.728 1.00 95.06 356 LEU A N 1
ATOM 2777 C CA . LEU A 1 356 ? 7.835 -29.584 3.552 1.00 95.06 356 LEU A CA 1
ATOM 2778 C C . LEU A 1 356 ? 7.759 -30.337 2.223 1.00 95.06 356 LEU A C 1
ATOM 2780 O O . LEU A 1 356 ? 7.235 -31.446 2.189 1.00 95.06 356 LEU A O 1
ATOM 2784 N N . ASN A 1 357 ? 8.272 -29.748 1.142 1.00 93.25 357 ASN A N 1
ATOM 2785 C CA . ASN A 1 357 ? 8.265 -30.364 -0.188 1.00 93.25 357 ASN A CA 1
ATOM 2786 C C . ASN A 1 357 ? 9.266 -31.526 -0.317 1.00 93.25 357 ASN A C 1
ATOM 2788 O O . ASN A 1 357 ? 9.127 -32.356 -1.214 1.00 93.25 357 ASN A O 1
ATOM 2792 N N . GLU A 1 358 ? 10.277 -31.576 0.554 1.00 93.38 358 GLU A N 1
ATOM 2793 C CA . GLU A 1 358 ? 11.262 -32.662 0.622 1.00 93.38 358 GLU A CA 1
ATOM 2794 C C . GLU A 1 358 ? 10.797 -33.846 1.483 1.00 93.38 358 GLU A C 1
ATOM 2796 O O . GLU A 1 358 ? 11.388 -34.926 1.394 1.00 93.38 358 GLU A O 1
ATOM 2801 N N . ILE A 1 359 ? 9.764 -33.653 2.317 1.00 87.88 359 ILE A N 1
ATOM 2802 C CA . ILE A 1 359 ? 9.133 -34.731 3.088 1.00 87.88 359 ILE A CA 1
ATOM 2803 C C . ILE A 1 359 ? 8.345 -35.601 2.143 1.00 87.88 359 ILE A C 1
ATOM 2805 O O . ILE A 1 359 ? 8.687 -36.797 2.095 1.00 87.88 359 ILE A O 1
#

Secondary structure (DSSP, 8-state):
---SHHHHHHHHHHHHHHHHHHHHHHHHHHHHHHHHHHHHHHHHHHHHHHHHHHHHHHHHHHHHHH-S-EEEEESHHHHTTTSTT--HHHHHHHHHHHHT-TT--EEEEE-TT--HHHHHHHHTSS-EEE-SEEE-SSS--EEE-EEETTS-B--TTTT--SS--SEEETTEEEEEEEE--SSSPPEEEEEESS----EEE-TTEEEE-HHHHHTTTSEEEEE--TT---SSHHHHHHHHHHHH-SSS--S--EEEPP-SS-HHHHHHHHHHHHHHHGGGEE-HHHHHHHHHHHHTT-PPPHHHHHHHHTTPPPGGGBSSSS-B-HHHHHHHHHHHHHHHHHTTTTHHHHHHHHHHHH-

Sequence (359 aa):
MKKYPFLVLNLLILTLVLVILLGENHQKREKEANEDLAVSYILKSNEREEKKTKLLKLLEQTIEEELPGVVSWGDSLTYGSGGEGVTYPRVLQNLIEQHVYHDIPVINMGVRGETSSTIAGRAGGTPFVVSSFTIPKEVIKVEIHITSSTGEPVAPLRHGDKGVNPVTINGVQGIISIDKQSKGENIYYFERLGRGEAVPVKDGTVIETVGMKKFQNYIPIVFIGQNGGYKTDQQLVDQIKSIIQMEKYNENYLVLGLTTGTAESRIQLESLMETAFGEKYVNLRELMSTNGLKLANISPTTEDLTAMEIGAIPPSLLSDKVHFNAKGYEVIGKIVFHRMEQLGYFDSVKQLVKELNEI